Protein 5KHL (pdb70)

Radius of gyration: 19.58 Å; Cα contacts (8 Å, |Δi|>4): 503; chains: 1; bounding box: 39×58×37 Å

Foldseek 3Di:
DLAEEEEQWQQLQVLCVVLVNPVRYQAYAPLHDDDPVVVHHHQYHQLDGDLVVVVVSVGQEYEAAPNRDDVVSVVSCVVVRHHYHHAFQWLDLVSALRRSVSNCVVSVSVVCSCVVNVVSVVLLVVQVVPADPDAAEEWEWEDDDVDAIKTAEAGFNVCNLCVSNNHDHLRHPVDHGIDHDDLVSCLVRQHLAYEYQAVPVPVQPALVRVCVVNVSCCNHNCNVVSRYHGQHNSCRISHHHPSSSVSSVVVSVVRPD

Sequence (257 aa):
SHMRIVSAGSAVTELILALGAEQQLVAVDVTSEVPSSLNLPTVGYHRRLAAEGLLTLEPTHLIGSDEMGPDTALQQLRSSGIQVNVINSDSTPQGLLTRIDQIAQITHTEQHAQKLKENVQQQINALQAKRPEKPKKVLFLLLHEGRAANVAGSDTVPDTIIGLIGAHNPASPSITSYKPLSMMESMIEMQPDMVLVSGRSLEKLGGADAVLNAVPMLAATPAGQNKNIVAIDGHALVGGLGLKSLQEAQRIQTLLYP

B-factor: mean 59.95, std 18.23, range [30.04, 126.66]

Secondary structure (DSSP, 8-state):
----EEE-SHHHHHHHHHTT-GGGEEEE-TT----GGG---B---GGG--HHHHHTT--SEEEE-TT---HHHHHHHHHTT-EEEE----SSHHHHHHHHHHHHHHTT-THHHHHHHHHHHHHHHHHHHT--SS--BEEEEE--TTS--EEE-BTSHHHHHHHHTT-B-TTTTT-BSEEE--HHHHHHH--SEEEES-TTS-SS-SHHHHHHHSGGGGGSHHHHTT-EEE--GGGSSSSS-HHHHHHHHHHHHHH--

Solvent-accessible surface area: 12094 Å² total; per-residue (Å²): 120,176,19,90,0,0,0,1,12,11,6,3,2,37,0,0,53,44,2,46,0,66,132,25,10,20,0,2,0,59,36,12,101,42,56,110,96,64,131,33,59,90,25,24,145,25,136,197,7,60,11,117,39,4,50,108,37,133,10,47,10,1,0,0,18,107,85,8,6,58,101,73,3,7,99,76,1,117,107,61,65,14,104,24,23,74,13,28,51,62,13,37,36,112,0,0,42,59,0,0,62,52,0,2,118,20,1,111,18,89,153,86,3,99,148,26,43,79,66,0,69,111,24,5,81,55,2,94,86,139,112,35,150,164,22,80,80,0,0,0,0,51,11,93,111,86,182,71,23,29,0,0,0,26,110,5,11,0,29,22,0,0,36,8,0,0,4,85,10,27,0,33,108,84,35,72,49,73,91,88,10,50,65,130,39,0,63,138,24,56,0,36,0,0,1,0,12,2,131,61,18,47,154,75,64,19,30,78,12,0,26,121,51,7,89,72,0,64,49,0,33,0,3,121,109,114,48,19,19,32,0,19,27,65,1,28,64,27,5,0,3,33,72,1,0,101,11,0,63,105,0,4,92,86,3,51,155

Nearest PDB structures (foldseek):
  5khl-assembly1_B  TM=1.004E+00  e=2.148E-53  Vibrio cholerae O395
  3md9-assembly2_B  TM=9.059E-01  e=3.492E-23  Yersinia pestis
  2r79-assembly1_A  TM=8.645E-01  e=9.048E-23  Pseudomonas aeruginosa
  5joq-assembly1_A  TM=7.959E-01  e=3.054E-14  Listeria monocytogenes EGD-e
  4ovk-assembly1_A  TM=7.806E-01  e=1.321E-11  Veillonella parvula DSM 2008

Structure (mmCIF, N/CA/C/O backbone):
data_5KHL
#
_entry.id   5KHL
#
_cell.length_a   62.884
_cell.length_b   62.884
_cell.length_c   135.774
_cell.angle_alpha   90.00
_cell.angle_beta   90.00
_cell.angle_gamma   90.00
#
_symmetry.space_group_name_H-M   'P 43 21 2'
#
loop_
_entity.id
_entity.type
_entity.pdbx_description
1 polymer 'Hemin ABC transporter, periplasmic hemin-binding protein HutB'
2 non-polymer 'SULFATE ION'
3 water water
#
loop_
_atom_site.group_PDB
_atom_site.id
_atom_site.type_symbol
_atom_site.label_atom_id
_atom_site.label_alt_id
_atom_site.label_comp_id
_atom_site.label_asym_id
_atom_site.label_entity_id
_atom_site.label_seq_id
_atom_site.pdbx_PDB_ins_code
_atom_site.Cartn_x
_atom_site.Cartn_y
_atom_site.Cartn_z
_atom_site.occupancy
_atom_site.B_iso_or_equiv
_atom_site.auth_seq_id
_atom_site.auth_comp_id
_atom_site.auth_asym_id
_atom_site.auth_atom_id
_atom_site.pdbx_PDB_model_num
ATOM 1 N N . SER A 1 15 ? 35.068 22.015 17.709 1.00 105.93 21 SER B N 1
ATOM 2 C CA . SER A 1 15 ? 34.586 20.647 17.536 1.00 102.50 21 SER B CA 1
ATOM 3 C C . SER A 1 15 ? 35.477 19.655 18.291 1.00 104.24 21 SER B C 1
ATOM 4 O O . SER A 1 15 ? 35.908 18.642 17.728 1.00 103.17 21 SER B O 1
ATOM 7 N N . HIS A 1 16 ? 35.769 19.977 19.554 1.00 117.27 22 HIS B N 1
ATOM 8 C CA . HIS A 1 16 ? 36.319 19.011 20.508 1.00 110.61 22 HIS B CA 1
ATOM 9 C C . HIS A 1 16 ? 35.145 18.131 20.898 1.00 94.69 22 HIS B C 1
ATOM 10 O O . HIS A 1 16 ? 34.351 18.487 21.763 1.00 100.83 22 HIS B O 1
ATOM 17 N N . MET A 1 17 ? 35.026 16.995 20.227 1.00 77.78 23 MET B N 1
ATOM 18 C CA . MET A 1 17 ? 33.775 16.260 20.197 1.00 68.50 23 MET B CA 1
ATOM 19 C C . MET A 1 17 ? 33.364 15.690 21.547 1.00 66.13 23 MET B C 1
ATOM 20 O O . MET A 1 17 ? 34.183 15.167 22.306 1.00 77.41 23 MET B O 1
ATOM 25 N N . ARG A 1 18 ? 32.076 15.826 21.836 1.00 54.40 24 ARG B N 1
ATOM 26 C CA . ARG A 1 18 ? 31.442 15.176 22.979 1.00 60.69 24 ARG B CA 1
ATOM 27 C C . ARG A 1 18 ? 30.155 14.530 22.487 1.00 53.67 24 ARG B C 1
ATOM 28 O O . ARG A 1 18 ? 29.123 15.185 22.353 1.00 58.12 24 ARG B O 1
ATOM 36 N N . ILE A 1 19 ? 30.226 13.243 22.192 1.00 47.70 25 ILE B N 1
ATOM 37 C CA . ILE A 1 19 ? 29.101 12.558 21.584 1.00 49.36 25 ILE B CA 1
ATOM 38 C C . ILE A 1 19 ? 28.276 11.741 22.575 1.00 47.57 25 ILE B C 1
ATOM 39 O O . ILE A 1 19 ? 28.817 10.903 23.294 1.00 41.96 25 ILE B O 1
ATOM 44 N N . VAL A 1 20 ? 26.966 11.982 22.601 1.00 49.71 26 VAL B N 1
ATOM 45 C CA . VAL A 1 20 ? 26.055 11.005 23.166 1.00 39.37 26 VAL B CA 1
ATOM 46 C C . VAL A 1 20 ? 25.555 10.071 22.076 1.00 38.69 26 VAL B C 1
ATOM 47 O O . VAL A 1 20 ? 24.808 10.474 21.181 1.00 39.87 26 VAL B O 1
ATOM 51 N N . SER A 1 21 ? 25.991 8.822 22.134 1.00 40.26 27 SER B N 1
ATOM 52 C CA . SER A 1 21 ? 25.482 7.834 21.204 1.00 42.62 27 SER B CA 1
ATOM 53 C C . SER A 1 21 ? 24.241 7.167 21.779 1.00 42.44 27 SER B C 1
ATOM 54 O O . SER A 1 21 ? 24.287 6.570 22.862 1.00 48.86 27 SER B O 1
ATOM 57 N N . ALA A 1 22 ? 23.134 7.278 21.051 1.00 34.35 28 ALA B N 1
ATOM 58 C CA . ALA A 1 22 ? 21.833 6.905 21.582 1.00 41.62 28 ALA B CA 1
ATOM 59 C C . ALA A 1 22 ? 21.378 5.532 21.097 1.00 42.37 28 ALA B C 1
ATOM 60 O O . ALA A 1 22 ? 20.232 5.136 21.314 1.00 41.21 28 ALA B O 1
ATOM 62 N N . GLY A 1 23 ? 22.281 4.811 20.445 1.00 44.65 29 GLY B N 1
ATOM 63 C CA . GLY A 1 23 ? 21.957 3.502 19.910 1.00 30.50 29 GLY B CA 1
ATOM 64 C C . GLY A 1 23 ? 23.162 2.616 19.699 1.00 37.60 29 GLY B C 1
ATOM 65 O O . GLY A 1 23 ? 24.224 3.078 19.253 1.00 35.47 29 GLY B O 1
ATOM 66 N N . SER A 1 24 ? 22.982 1.336 20.026 1.00 37.52 30 SER B N 1
ATOM 67 C CA . SER A 1 24 ? 23.990 0.294 19.831 1.00 38.61 30 SER B CA 1
ATOM 68 C C . SER A 1 24 ? 24.639 0.353 18.429 1.00 45.49 30 SER B C 1
ATOM 69 O O . SER A 1 24 ? 25.865 0.283 18.297 1.00 49.70 30 SER B O 1
ATOM 72 N N . ALA A 1 25 ? 23.817 0.491 17.394 1.00 38.31 31 ALA B N 1
ATOM 73 C CA . ALA A 1 25 ? 24.305 0.562 16.023 1.00 38.25 31 ALA B CA 1
ATOM 74 C C . ALA A 1 25 ? 25.165 1.806 15.810 1.00 41.63 31 ALA B C 1
ATOM 75 O O . ALA A 1 25 ? 26.072 1.796 14.986 1.00 41.15 31 ALA B O 1
ATOM 77 N N . VAL A 1 26 ? 24.878 2.882 16.545 1.00 40.33 32 VAL B N 1
ATOM 78 C CA . VAL A 1 26 ? 25.750 4.058 16.476 1.00 37.23 32 VAL B CA 1
ATOM 79 C C . VAL A 1 26 ? 27.101 3.769 17.140 1.00 36.81 32 VAL B C 1
ATOM 80 O O . VAL A 1 26 ? 28.167 4.007 16.555 1.00 35.47 32 VAL B O 1
ATOM 84 N N . THR A 1 27 ? 27.039 3.245 18.360 1.00 30.15 33 THR B N 1
ATOM 85 C CA . THR A 1 27 ? 28.232 2.995 19.155 1.00 36.75 33 THR B CA 1
ATOM 86 C C . THR A 1 27 ? 29.252 2.092 18.458 1.00 31.81 33 THR B C 1
ATOM 87 O O . THR A 1 27 ? 30.442 2.381 18.493 1.00 41.85 33 THR B O 1
ATOM 91 N N . GLU A 1 28 ? 28.790 1.011 17.827 1.00 32.27 34 GLU B N 1
ATOM 92 C CA . GLU A 1 28 ? 29.723 0.057 17.219 1.00 33.46 34 GLU B CA 1
ATOM 93 C C . GLU A 1 28 ? 30.505 0.747 16.098 1.00 34.70 34 GLU B C 1
ATOM 94 O O . GLU A 1 28 ? 31.719 0.601 16.011 1.00 41.16 34 GLU B O 1
ATOM 100 N N . LEU A 1 29 ? 29.815 1.519 15.266 1.00 32.38 35 LEU B N 1
ATOM 101 C CA . LEU A 1 29 ? 30.482 2.195 14.174 1.00 46.64 35 LEU B CA 1
ATOM 102 C C . LEU A 1 29 ? 31.470 3.244 14.714 1.00 45.58 35 LEU B C 1
ATOM 103 O O . LEU A 1 29 ? 32.622 3.295 14.268 1.00 51.98 35 LEU B O 1
ATOM 108 N N . ILE A 1 30 ? 31.039 4.032 15.700 1.00 41.33 36 ILE B N 1
ATOM 109 C CA . ILE A 1 30 ? 31.906 5.025 16.351 1.00 39.59 36 ILE B CA 1
ATOM 110 C C . ILE A 1 30 ? 33.206 4.383 16.863 1.00 40.52 36 ILE B C 1
ATOM 111 O O . ILE A 1 30 ? 34.305 4.915 16.673 1.00 44.01 36 ILE B O 1
ATOM 116 N N . LEU A 1 31 ? 33.072 3.222 17.486 1.00 39.57 37 LEU B N 1
ATOM 117 C CA . LEU A 1 31 ? 34.227 2.439 17.902 1.00 48.23 37 LEU B CA 1
ATOM 118 C C . LEU A 1 31 ? 35.011 1.918 16.686 1.00 51.52 37 LEU B C 1
ATOM 119 O O . LEU A 1 31 ? 36.235 2.025 16.645 1.00 57.04 37 LEU B O 1
ATOM 124 N N . ALA A 1 32 ? 34.311 1.377 15.688 1.00 47.90 38 ALA B N 1
ATOM 125 C CA . ALA A 1 32 ? 34.984 0.761 14.532 1.00 48.82 38 ALA B CA 1
ATOM 126 C C . ALA A 1 32 ? 35.810 1.775 13.783 1.00 47.79 38 ALA B C 1
ATOM 127 O O . ALA A 1 32 ? 36.835 1.443 13.207 1.00 56.40 38 ALA B O 1
ATOM 129 N N . LEU A 1 33 ? 35.355 3.022 13.798 1.00 53.30 39 LEU B N 1
ATOM 130 C CA . LEU A 1 33 ? 36.041 4.100 13.080 1.00 51.57 39 LEU B CA 1
ATOM 131 C C . LEU A 1 33 ? 37.125 4.733 13.959 1.00 53.08 39 LEU B C 1
ATOM 132 O O . LEU A 1 33 ? 37.725 5.749 13.604 1.00 58.46 39 LEU B O 1
ATOM 137 N N . GLY A 1 34 ? 37.360 4.120 15.116 1.00 48.17 40 GLY B N 1
ATOM 138 C CA . GLY A 1 34 ? 38.400 4.554 16.027 1.00 52.24 40 GLY B CA 1
ATOM 139 C C . GLY A 1 34 ? 38.097 5.808 16.821 1.00 57.56 40 GLY B C 1
ATOM 140 O O . GLY A 1 34 ? 39.013 6.422 17.367 1.00 60.57 40 GLY B O 1
ATOM 141 N N . ALA A 1 35 ? 36.824 6.181 16.925 1.00 47.05 41 ALA B N 1
ATOM 142 C CA . ALA A 1 35 ? 36.484 7.468 17.537 1.00 56.33 41 ALA B CA 1
ATOM 143 C C . ALA A 1 35 ? 35.849 7.342 18.915 1.00 52.24 41 ALA B C 1
ATOM 144 O O . ALA A 1 35 ? 35.035 8.179 19.294 1.00 58.87 41 ALA B O 1
ATOM 146 N N . GLU A 1 36 ? 36.223 6.319 19.679 1.00 53.68 42 GLU B N 1
ATOM 147 C CA . GLU A 1 36 ? 35.632 6.144 21.008 1.00 54.45 42 GLU B CA 1
ATOM 148 C C . GLU A 1 36 ? 35.964 7.280 21.990 1.00 46.62 42 GLU B C 1
ATOM 149 O O . GLU A 1 36 ? 35.215 7.524 22.909 1.00 44.74 42 GLU B O 1
ATOM 155 N N . GLN A 1 37 ? 37.066 7.993 21.781 1.00 66.62 43 GLN B N 1
ATOM 156 C CA . GLN A 1 37 ? 37.454 9.080 22.696 1.00 65.99 43 GLN B CA 1
ATOM 157 C C . GLN A 1 37 ? 36.490 10.262 22.596 1.00 68.65 43 GLN B C 1
ATOM 158 O O . GLN A 1 37 ? 36.514 11.156 23.438 1.00 73.13 43 GLN B O 1
ATOM 164 N N . GLN A 1 38 ? 35.640 10.250 21.569 1.00 69.08 44 GLN B N 1
ATOM 165 C CA . GLN A 1 38 ? 34.646 11.302 21.352 1.00 59.45 44 GLN B CA 1
ATOM 166 C C . GLN A 1 38 ? 33.341 11.069 22.115 1.00 57.09 44 GLN B C 1
ATOM 167 O O . GLN A 1 38 ? 32.568 12.002 22.325 1.00 49.11 44 GLN B O 1
ATOM 173 N N . LEU A 1 39 ? 33.092 9.821 22.509 1.00 51.29 45 LEU B N 1
ATOM 174 C CA . LEU A 1 39 ? 31.925 9.485 23.309 1.00 47.18 45 LEU B CA 1
ATOM 175 C C . LEU A 1 39 ? 32.043 10.086 24.713 1.00 52.00 45 LEU B C 1
ATOM 176 O O . LEU A 1 39 ? 33.100 10.024 25.334 1.00 46.40 45 LEU B O 1
ATOM 181 N N . VAL A 1 40 ? 30.948 10.672 25.184 1.00 46.48 46 VAL B N 1
ATOM 182 C CA . VAL A 1 40 ? 30.821 11.087 26.577 1.00 51.13 46 VAL B CA 1
ATOM 183 C C . VAL A 1 40 ? 29.763 10.257 27.280 1.00 40.50 46 VAL B C 1
ATOM 184 O O . VAL A 1 40 ? 29.712 10.225 28.491 1.00 54.10 46 VAL B O 1
ATOM 188 N N . ALA A 1 41 ? 28.925 9.577 26.505 1.00 57.32 47 ALA B N 1
ATOM 189 C CA . ALA A 1 41 ? 27.850 8.762 27.062 1.00 47.60 47 ALA B CA 1
ATOM 190 C C . ALA A 1 41 ? 27.222 7.901 25.977 1.00 38.07 47 ALA B C 1
ATOM 191 O O . ALA A 1 41 ? 27.249 8.246 24.815 1.00 44.79 47 ALA B O 1
ATOM 193 N N . VAL A 1 42 ? 26.629 6.789 26.383 1.00 40.74 48 VAL B N 1
ATOM 194 C CA . VAL A 1 42 ? 25.998 5.846 25.474 1.00 42.03 48 VAL B CA 1
ATOM 195 C C . VAL A 1 42 ? 24.640 5.468 26.045 1.00 47.60 48 VAL B C 1
ATOM 196 O O . VAL A 1 42 ? 24.317 5.836 27.161 1.00 47.84 48 VAL B O 1
ATOM 200 N N . ASP A 1 43 ? 23.843 4.730 25.283 1.00 47.87 49 ASP B N 1
ATOM 201 C CA . ASP A 1 43 ? 22.519 4.341 25.748 1.00 37.87 49 ASP B CA 1
ATOM 202 C C . ASP A 1 43 ? 22.611 2.974 26.420 1.00 32.08 49 ASP B C 1
ATOM 203 O O . ASP A 1 43 ? 23.676 2.380 26.426 1.00 47.90 49 ASP B O 1
ATOM 208 N N . VAL A 1 44 ? 21.510 2.468 26.969 1.00 38.01 50 VAL B N 1
ATOM 209 C CA . VAL A 1 44 ? 21.541 1.183 27.669 1.00 57.15 50 VAL B CA 1
ATOM 210 C C . VAL A 1 44 ? 21.940 0.010 26.767 1.00 57.04 50 VAL B C 1
ATOM 211 O O . VAL A 1 44 ? 22.621 -0.915 27.229 1.00 58.58 50 VAL B O 1
ATOM 215 N N . THR A 1 45 ? 21.523 0.051 25.495 1.00 40.69 51 THR B N 1
ATOM 216 C CA . THR A 1 45 ? 21.782 -1.048 24.545 1.00 43.00 51 THR B CA 1
ATOM 217 C C . THR A 1 45 ? 23.209 -1.050 23.993 1.00 41.55 51 THR B C 1
ATOM 218 O O . THR A 1 45 ? 23.618 -2.012 23.352 1.00 43.11 51 THR B O 1
ATOM 222 N N . SER A 1 46 ? 23.956 0.028 24.227 1.00 42.63 52 SER B N 1
ATOM 223 C CA . SER A 1 46 ? 25.299 0.152 23.664 1.00 39.45 52 SER B CA 1
ATOM 224 C C . SER A 1 46 ? 26.308 -0.599 24.494 1.00 43.45 52 SER B C 1
ATOM 225 O O . SER A 1 46 ? 26.170 -0.694 25.699 1.00 43.65 52 SER B O 1
ATOM 228 N N . GLU A 1 47 ? 27.323 -1.139 23.830 1.00 63.35 53 GLU B N 1
ATOM 229 C CA . GLU A 1 47 ? 28.414 -1.812 24.519 1.00 69.29 53 GLU B CA 1
ATOM 230 C C . GLU A 1 47 ? 29.733 -1.105 24.275 1.00 68.43 53 GLU B C 1
ATOM 231 O O . GLU A 1 47 ? 30.100 -0.791 23.138 1.00 62.65 53 GLU B O 1
ATOM 237 N N . VAL A 1 48 ? 30.420 -0.837 25.377 1.00 47.27 54 VAL B N 1
ATOM 238 C CA . VAL A 1 48 ? 31.634 -0.057 25.383 1.00 52.58 54 VAL B CA 1
ATOM 239 C C . VAL A 1 48 ? 32.511 -0.704 26.427 1.00 57.17 54 VAL B C 1
ATOM 240 O O . VAL A 1 48 ? 32.011 -1.415 27.298 1.00 53.71 54 VAL B O 1
ATOM 244 N N . PRO A 1 49 ? 33.827 -0.506 26.330 1.00 60.45 55 PRO B N 1
ATOM 245 C CA . PRO A 1 49 ? 34.678 -1.162 27.334 1.00 60.42 55 PRO B CA 1
ATOM 246 C C . PRO A 1 49 ? 34.512 -0.544 28.718 1.00 64.45 55 PRO B C 1
ATOM 247 O O . PRO A 1 49 ? 34.393 0.675 28.851 1.00 48.51 55 PRO B O 1
ATOM 251 N N . SER A 1 50 ? 34.488 -1.403 29.732 1.00 72.47 56 SER B N 1
ATOM 252 C CA . SER A 1 50 ? 34.361 -0.993 31.130 1.00 64.77 56 SER B CA 1
ATOM 253 C C . SER A 1 50 ? 35.299 0.155 31.446 1.00 53.02 56 SER B C 1
ATOM 254 O O . SER A 1 50 ? 34.929 1.096 32.129 1.00 52.33 56 SER B O 1
ATOM 257 N N . SER A 1 51 ? 36.503 0.076 30.898 1.00 51.43 57 SER B N 1
ATOM 258 C CA . SER A 1 51 ? 37.560 1.052 31.138 1.00 54.94 57 SER B CA 1
ATOM 259 C C . SER A 1 51 ? 37.171 2.516 30.881 1.00 52.62 57 SER B C 1
ATOM 260 O O . SER A 1 51 ? 37.728 3.431 31.489 1.00 56.20 57 SER B O 1
ATOM 263 N N . LEU A 1 52 ? 36.218 2.734 29.983 1.00 60.59 58 LEU B N 1
ATOM 264 C CA . LEU A 1 52 ? 35.872 4.083 29.535 1.00 55.27 58 LEU B CA 1
ATOM 265 C C . LEU A 1 52 ? 35.116 4.865 30.602 1.00 62.76 58 LEU B C 1
ATOM 266 O O . LEU A 1 52 ? 35.099 6.098 30.576 1.00 52.03 58 LEU B O 1
ATOM 271 N N . ASN A 1 53 ? 34.492 4.133 31.527 1.00 48.18 59 ASN B N 1
ATOM 272 C CA . ASN A 1 53 ? 33.637 4.716 32.556 1.00 50.15 59 ASN B CA 1
ATOM 273 C C . ASN A 1 53 ? 32.557 5.633 31.960 1.00 52.75 59 ASN B C 1
ATOM 274 O O . ASN A 1 53 ? 32.255 6.697 32.510 1.00 46.16 59 ASN B O 1
ATOM 279 N N . LEU A 1 54 ? 31.982 5.226 30.828 1.00 51.91 60 LEU B N 1
ATOM 280 C CA . LEU A 1 54 ? 30.986 6.067 30.172 1.00 51.75 60 LEU B CA 1
ATOM 281 C C . LEU A 1 54 ? 29.652 5.987 30.908 1.00 43.54 60 LEU B C 1
ATOM 282 O O . LEU A 1 54 ? 29.200 4.916 31.255 1.00 52.71 60 LEU B O 1
ATOM 287 N N . PRO A 1 55 ? 29.031 7.135 31.171 1.00 43.31 61 PRO B N 1
ATOM 288 C CA . PRO A 1 55 ? 27.682 7.122 31.735 1.00 37.60 61 PRO B CA 1
ATOM 289 C C . PRO A 1 55 ? 26.664 6.615 30.718 1.00 62.20 61 PRO B C 1
ATOM 290 O O . PRO A 1 55 ? 26.878 6.751 29.489 1.00 34.23 61 PRO B O 1
ATOM 294 N N . THR A 1 56 ? 25.591 6.011 31.227 1.00 38.81 62 THR B N 1
ATOM 295 C CA . THR A 1 56 ? 24.494 5.606 30.373 1.00 53.32 62 THR B CA 1
ATOM 296 C C . THR A 1 56 ? 23.488 6.719 30.391 1.00 59.11 62 THR B C 1
ATOM 297 O O . THR A 1 56 ? 23.626 7.691 31.116 1.00 66.67 62 THR B O 1
ATOM 301 N N . VAL A 1 57 ? 22.460 6.564 29.593 1.00 51.26 63 VAL B N 1
ATOM 302 C CA . VAL A 1 57 ? 21.663 7.696 29.229 1.00 49.46 63 VAL B CA 1
ATOM 303 C C . VAL A 1 57 ? 20.251 7.141 29.134 1.00 49.14 63 VAL B C 1
ATOM 304 O O . VAL A 1 57 ? 19.276 7.856 28.923 1.00 47.82 63 VAL B O 1
ATOM 308 N N . GLY A 1 58 ? 20.169 5.843 29.403 1.00 37.88 64 GLY B N 1
ATOM 309 C CA . GLY A 1 58 ? 18.901 5.168 29.495 1.00 42.96 64 GLY B CA 1
ATOM 310 C C . GLY A 1 58 ? 18.464 4.690 28.122 1.00 44.24 64 GLY B C 1
ATOM 311 O O . GLY A 1 58 ? 19.279 4.331 27.277 1.00 41.41 64 GLY B O 1
ATOM 312 N N . TYR A 1 59 ? 17.160 4.688 27.916 1.00 40.15 65 TYR B N 1
ATOM 313 C CA . TYR A 1 59 ? 16.554 4.183 26.697 1.00 46.84 65 TYR B CA 1
ATOM 314 C C . TYR A 1 59 ? 16.283 5.346 25.756 1.00 41.51 65 TYR B C 1
ATOM 315 O O . TYR A 1 59 ? 15.703 6.353 26.166 1.00 38.69 65 TYR B O 1
ATOM 324 N N . HIS A 1 60 ? 16.709 5.205 24.499 1.00 35.96 66 HIS B N 1
ATOM 325 C CA . HIS A 1 60 ? 16.708 6.334 23.570 1.00 36.35 66 HIS B CA 1
ATOM 326 C C . HIS A 1 60 ? 15.295 6.838 23.289 1.00 39.88 66 HIS B C 1
ATOM 327 O O . HIS A 1 60 ? 15.119 7.942 22.774 1.00 47.91 66 HIS B O 1
ATOM 334 N N . ARG A 1 61 ? 14.292 6.038 23.648 1.00 45.43 67 ARG B N 1
ATOM 335 C CA . ARG A 1 61 ? 12.899 6.461 23.541 1.00 55.30 67 ARG B CA 1
ATOM 336 C C . ARG A 1 61 ? 12.474 7.323 24.732 1.00 56.93 67 ARG B C 1
ATOM 337 O O . ARG A 1 61 ? 11.377 7.862 24.758 1.00 60.61 67 ARG B O 1
ATOM 345 N N . ARG A 1 62 ? 13.348 7.432 25.722 1.00 44.08 68 ARG B N 1
ATOM 346 C CA . ARG A 1 62 ? 13.047 8.170 26.942 1.00 45.89 68 ARG B CA 1
ATOM 347 C C . ARG A 1 62 ? 14.307 8.858 27.439 1.00 49.99 68 ARG B C 1
ATOM 348 O O . ARG A 1 62 ? 14.817 8.583 28.535 1.00 43.17 68 ARG B O 1
ATOM 356 N N . LEU A 1 63 ? 14.812 9.746 26.593 1.00 41.74 69 LEU B N 1
ATOM 357 C CA . LEU A 1 63 ? 15.954 10.556 26.927 1.00 40.34 69 LEU B CA 1
ATOM 358 C C . LEU A 1 63 ? 15.515 11.664 27.861 1.00 43.29 69 LEU B C 1
ATOM 359 O O . LEU A 1 63 ? 14.402 12.177 27.742 1.00 46.76 69 LEU B O 1
ATOM 364 N N . ALA A 1 64 ? 16.393 12.007 28.801 1.00 45.33 70 ALA B N 1
ATOM 365 C CA . ALA A 1 64 ? 16.170 13.100 29.749 1.00 55.26 70 ALA B CA 1
ATOM 366 C C . ALA A 1 64 ? 16.919 14.344 29.274 1.00 46.43 70 ALA B C 1
ATOM 367 O O . ALA A 1 64 ? 18.140 14.336 29.137 1.00 44.51 70 ALA B O 1
ATOM 369 N N . ALA A 1 65 ? 16.184 15.410 29.006 1.00 54.81 71 ALA B N 1
ATOM 370 C CA . ALA A 1 65 ? 16.799 16.603 28.438 1.00 67.49 71 ALA B CA 1
ATOM 371 C C . ALA A 1 65 ? 17.872 17.170 29.377 1.00 61.23 71 ALA B C 1
ATOM 372 O O . ALA A 1 65 ? 19.028 17.339 28.975 1.00 63.47 71 ALA B O 1
ATOM 374 N N . GLU A 1 66 ? 17.502 17.415 30.633 1.00 59.80 72 GLU B N 1
ATOM 375 C CA . GLU A 1 66 ? 18.444 17.965 31.603 1.00 60.26 72 GLU B CA 1
ATOM 376 C C . GLU A 1 66 ? 19.588 16.996 31.876 1.00 57.07 72 GLU B C 1
ATOM 377 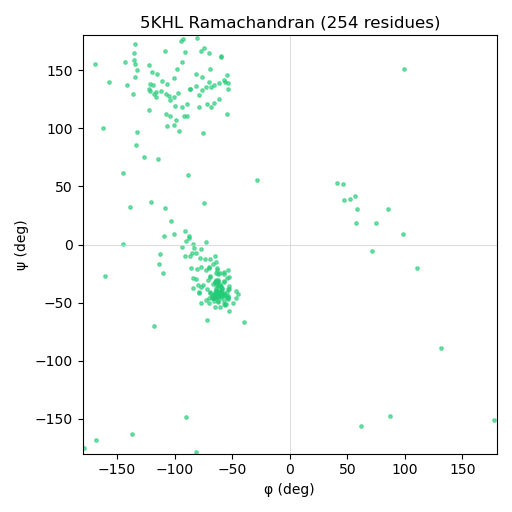O O . GLU A 1 66 ? 20.734 17.417 32.002 1.00 61.08 72 GLU B O 1
ATOM 383 N N . GLY A 1 67 ? 19.282 15.706 31.954 1.00 48.88 73 GLY B N 1
ATOM 384 C CA . GLY A 1 67 ? 20.304 14.711 32.220 1.00 45.74 73 GLY B CA 1
ATOM 385 C C . GLY A 1 67 ? 21.379 14.726 31.151 1.00 47.58 73 GLY B C 1
ATOM 386 O O . GLY A 1 67 ? 22.567 14.571 31.427 1.00 52.99 73 GLY B O 1
ATOM 387 N N . LEU A 1 68 ? 20.953 14.914 29.910 1.00 56.40 74 LEU B N 1
ATOM 388 C CA . LEU A 1 68 ? 21.881 14.985 28.788 1.00 54.53 74 LEU B CA 1
ATOM 389 C C . LEU A 1 68 ? 22.669 16.289 28.810 1.00 60.14 74 LEU B C 1
ATOM 390 O O . LEU A 1 68 ? 23.863 16.314 28.505 1.00 53.11 74 LEU B O 1
ATOM 395 N N . LEU A 1 69 ? 21.987 17.367 29.186 1.00 49.82 75 LEU B N 1
ATOM 396 C CA . LEU A 1 69 ? 22.584 18.691 29.161 1.00 53.68 75 LEU B CA 1
ATOM 397 C C . LEU A 1 69 ? 23.754 18.813 30.126 1.00 53.62 75 LEU B C 1
ATOM 398 O O . LEU A 1 69 ? 24.704 19.543 29.853 1.00 56.78 75 LEU B O 1
ATOM 403 N N . THR A 1 70 ? 23.702 18.088 31.240 1.00 57.94 76 THR B N 1
ATOM 404 C CA . THR A 1 70 ? 24.789 18.149 32.226 1.00 58.72 76 THR B CA 1
ATOM 405 C C . THR A 1 70 ? 26.084 17.553 31.671 1.00 56.84 76 THR B C 1
ATOM 406 O O . THR A 1 70 ? 27.163 17.777 32.224 1.00 64.11 76 THR B O 1
ATOM 410 N N . LEU A 1 71 ? 25.968 16.785 30.589 1.00 51.29 77 LEU B N 1
ATOM 411 C CA . LEU A 1 71 ? 27.126 16.198 29.920 1.00 51.92 77 LEU B CA 1
ATOM 412 C C . LEU A 1 71 ? 27.804 17.157 28.960 1.00 57.76 77 LEU B C 1
ATOM 413 O O . LEU A 1 71 ? 28.815 16.808 28.364 1.00 54.49 77 LEU B O 1
ATOM 418 N N . GLU A 1 72 ? 27.234 18.351 28.816 1.00 62.38 78 GLU B N 1
ATOM 419 C CA . GLU A 1 72 ? 27.713 19.355 27.866 1.00 61.75 78 GLU B CA 1
ATOM 420 C C . GLU A 1 72 ? 28.099 18.706 26.546 1.00 66.17 78 GLU B C 1
ATOM 421 O O . GLU A 1 72 ? 29.228 18.881 26.071 1.00 68.43 78 GLU B O 1
ATOM 427 N N . PRO A 1 73 ? 27.172 17.928 25.959 1.00 59.46 79 PRO B N 1
ATOM 428 C CA . PRO A 1 73 ? 27.523 17.227 24.731 1.00 59.41 79 PRO B CA 1
ATOM 429 C C . PRO A 1 73 ? 27.502 18.194 23.553 1.00 64.16 79 PRO B C 1
ATOM 430 O O . PRO A 1 73 ? 26.987 19.303 23.684 1.00 70.27 79 PRO B O 1
ATOM 434 N N . THR A 1 74 ? 28.066 17.786 22.422 1.00 58.87 80 THR B N 1
ATOM 435 C CA . THR A 1 74 ? 27.987 18.576 21.202 1.00 61.54 80 THR B CA 1
ATOM 436 C C . THR A 1 74 ? 27.093 17.883 20.182 1.00 60.56 80 THR B C 1
ATOM 437 O O . THR A 1 74 ? 26.514 18.521 19.298 1.00 68.05 80 THR B O 1
ATOM 441 N N . HIS A 1 75 ? 26.982 16.568 20.321 1.00 54.62 81 HIS B N 1
ATOM 442 C CA . HIS A 1 75 ? 26.150 15.778 19.441 1.00 51.65 81 HIS B CA 1
ATOM 443 C C . HIS A 1 75 ? 25.307 14.798 20.227 1.00 55.91 81 HIS B C 1
ATOM 444 O O . HIS A 1 75 ? 25.739 14.257 21.260 1.00 46.88 81 HIS B O 1
ATOM 451 N N . LEU A 1 76 ? 24.090 14.598 19.740 1.00 45.54 82 LEU B N 1
ATOM 452 C CA . LEU A 1 76 ? 23.284 13.465 20.138 1.00 41.77 82 LEU B CA 1
ATOM 453 C C . LEU A 1 76 ? 22.979 12.736 18.862 1.00 44.67 82 LEU B C 1
ATOM 454 O O . LEU A 1 76 ? 22.320 13.283 17.973 1.00 48.17 82 LEU B O 1
ATOM 459 N N . ILE A 1 77 ? 23.480 11.510 18.764 1.00 43.24 83 ILE B N 1
ATOM 460 C CA . ILE A 1 77 ? 23.333 10.727 17.561 1.00 41.79 83 ILE B CA 1
ATOM 461 C C . ILE A 1 77 ? 22.500 9.487 17.844 1.00 39.02 83 ILE B C 1
ATOM 462 O O . ILE A 1 77 ? 22.815 8.699 18.733 1.00 35.63 83 ILE B O 1
ATOM 467 N N . GLY A 1 78 ? 21.454 9.287 17.059 1.00 39.09 84 GLY B N 1
ATOM 468 C CA . GLY A 1 78 ? 20.703 8.055 17.167 1.00 37.29 84 GLY B CA 1
ATOM 469 C C . GLY A 1 78 ? 19.731 7.873 16.028 1.00 42.79 84 GLY B C 1
ATOM 470 O O . GLY A 1 78 ? 19.789 8.595 15.025 1.00 41.44 84 GLY B O 1
ATOM 471 N N . SER A 1 79 ? 18.840 6.898 16.176 1.00 37.96 85 SER B N 1
ATOM 472 C CA . SER A 1 79 ? 17.852 6.607 15.146 1.00 45.07 85 SER B CA 1
ATOM 473 C C . SER A 1 79 ? 16.695 7.582 15.241 1.00 51.51 85 SER B C 1
ATOM 474 O O . SER A 1 79 ? 16.652 8.418 16.128 1.00 56.64 85 SER B O 1
ATOM 477 N N . ASP A 1 80 ? 15.745 7.458 14.325 1.00 43.90 86 ASP B N 1
ATOM 478 C CA . ASP A 1 80 ? 14.600 8.354 14.297 1.00 56.48 86 ASP B CA 1
ATOM 479 C C . ASP A 1 80 ? 13.648 8.048 15.438 1.00 49.37 86 ASP B C 1
ATOM 480 O O . ASP A 1 80 ? 12.596 8.653 15.551 1.00 57.35 86 ASP B O 1
ATOM 485 N N . GLU A 1 81 ? 14.022 7.082 16.265 1.00 56.41 87 GLU B N 1
ATOM 486 C CA . GLU A 1 81 ? 13.251 6.729 17.446 1.00 57.26 87 GLU B CA 1
ATOM 487 C C . GLU A 1 81 ? 13.692 7.498 18.707 1.00 51.14 87 GLU B C 1
ATOM 488 O O . GLU A 1 81 ? 13.038 7.405 19.748 1.00 48.47 87 GLU B O 1
ATOM 494 N N . MET A 1 82 ? 14.812 8.214 18.622 1.00 45.14 88 MET B N 1
ATOM 495 C CA . MET A 1 82 ? 15.261 9.0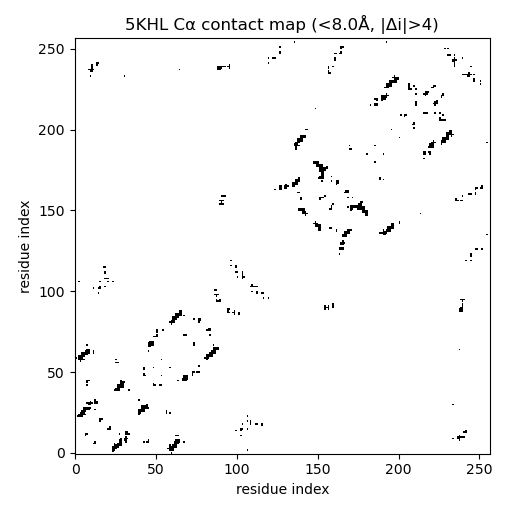25 19.737 1.00 48.92 88 MET B CA 1
ATOM 496 C C . MET A 1 82 ? 14.110 9.914 20.126 1.00 56.17 88 MET B C 1
ATOM 497 O O . MET A 1 82 ? 13.408 10.428 19.257 1.00 60.19 88 MET B O 1
ATOM 502 N N . GLY A 1 83 ? 13.908 10.079 21.425 1.00 55.94 89 GLY B N 1
ATOM 503 C CA . GLY A 1 83 ? 12.816 10.888 21.913 1.00 53.83 89 GLY B CA 1
ATOM 504 C C . GLY A 1 83 ? 12.874 10.914 23.423 1.00 57.86 89 GLY B C 1
ATOM 505 O O . GLY A 1 83 ? 13.814 10.377 24.013 1.00 54.51 89 GLY B O 1
ATOM 506 N N . PRO A 1 84 ? 11.868 11.535 24.057 1.00 58.92 90 PRO B N 1
ATOM 507 C CA . PRO A 1 84 ? 10.743 12.175 23.366 1.00 65.46 90 PRO B CA 1
ATOM 508 C C . PRO A 1 84 ? 11.140 13.453 22.618 1.00 66.55 90 PRO B C 1
ATOM 509 O O . PRO A 1 84 ? 12.236 13.994 22.827 1.00 57.37 90 PRO B O 1
ATOM 513 N N . ASP A 1 85 ? 10.263 13.905 21.728 1.00 64.16 91 ASP B N 1
ATOM 514 C CA . ASP A 1 85 ? 10.607 15.016 20.866 1.00 70.46 91 ASP B CA 1
ATOM 515 C C . ASP A 1 85 ? 10.812 16.287 21.672 1.00 74.46 91 ASP B C 1
ATOM 516 O O . ASP A 1 85 ? 11.647 17.117 21.328 1.00 75.65 91 ASP B O 1
ATOM 521 N N . THR A 1 86 ? 10.072 16.415 22.764 1.00 85.71 92 THR B N 1
ATOM 522 C CA . THR A 1 86 ? 10.198 17.583 23.623 1.00 91.24 92 THR B CA 1
ATOM 523 C C . THR A 1 86 ? 11.598 17.719 24.244 1.00 94.39 92 THR B C 1
ATOM 524 O O . THR A 1 86 ? 12.027 18.821 24.577 1.00 99.64 92 THR B O 1
ATOM 528 N N . ALA A 1 87 ? 12.312 16.608 24.391 1.00 80.57 93 ALA B N 1
ATOM 529 C CA . ALA A 1 87 ? 13.668 16.655 24.929 1.00 72.98 93 ALA B CA 1
ATOM 530 C C . ALA A 1 87 ? 14.630 16.985 23.807 1.00 63.55 93 ALA B C 1
ATOM 531 O O . ALA A 1 87 ? 15.604 17.721 23.993 1.00 59.66 93 ALA B O 1
ATOM 533 N N . LEU A 1 88 ? 14.342 16.445 22.628 1.00 60.75 94 LEU B N 1
ATOM 534 C CA . LEU A 1 88 ? 15.171 16.722 21.478 1.00 56.02 94 LEU B CA 1
ATOM 535 C C . LEU A 1 88 ? 15.163 18.208 21.125 1.00 66.95 94 LEU B C 1
ATOM 536 O O . LEU A 1 88 ? 16.184 18.739 20.702 1.00 69.60 94 LEU B O 1
ATOM 541 N N . GLN A 1 89 ? 14.032 18.888 21.303 1.00 78.16 95 GLN B N 1
ATOM 542 C CA . GLN A 1 89 ? 13.996 20.332 21.024 1.00 87.15 95 GLN B CA 1
ATOM 543 C C . GLN A 1 89 ? 14.849 21.095 22.032 1.00 80.65 95 GLN B C 1
ATOM 544 O O . GLN A 1 89 ? 15.596 21.994 21.655 1.00 81.47 95 GLN B O 1
ATOM 550 N N . GLN A 1 90 ? 14.742 20.723 23.304 1.00 68.77 96 GLN B N 1
ATOM 551 C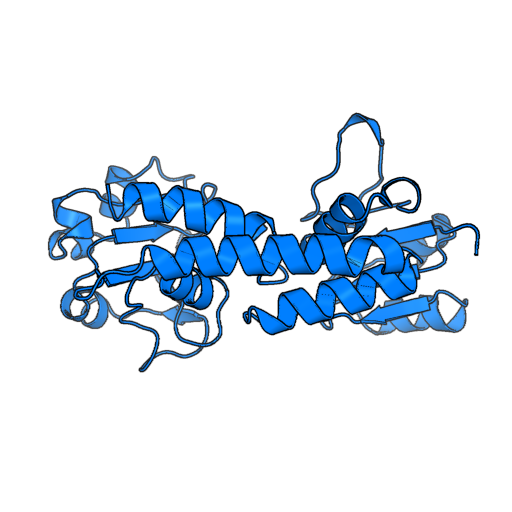 CA . GLN A 1 90 ? 15.541 21.333 24.367 1.00 76.07 96 GLN B CA 1
ATOM 552 C C . GLN A 1 90 ? 17.050 21.220 24.115 1.00 67.94 96 GLN B C 1
ATOM 553 O O . GLN A 1 90 ? 17.829 22.082 24.515 1.00 71.66 96 GLN B O 1
ATOM 559 N N . LEU A 1 91 ? 17.462 20.153 23.449 1.00 66.02 97 LEU B N 1
ATOM 560 C CA . LEU A 1 91 ? 18.863 19.990 23.101 1.00 62.82 97 LEU B CA 1
ATOM 561 C C . LEU A 1 91 ? 19.230 20.875 21.917 1.00 65.76 97 LEU B C 1
ATOM 562 O O . LEU A 1 91 ? 20.214 21.614 21.964 1.00 68.68 97 LEU B O 1
ATOM 567 N N . ARG A 1 92 ? 18.427 20.783 20.859 1.00 62.88 98 ARG B N 1
ATOM 568 C CA . ARG A 1 92 ? 18.558 21.638 19.687 1.00 67.06 98 ARG B CA 1
ATOM 569 C C . ARG A 1 92 ? 18.567 23.113 20.067 1.00 75.18 98 ARG B C 1
ATOM 570 O O . ARG A 1 92 ? 19.506 23.824 19.739 1.00 83.34 98 ARG B O 1
ATOM 578 N N . SER A 1 93 ? 17.520 23.569 20.756 1.00 82.52 99 SER B N 1
ATOM 579 C CA . SER A 1 93 ? 17.403 24.977 21.151 1.00 93.97 99 SER B CA 1
ATOM 580 C C . SER A 1 93 ? 18.597 25.427 21.984 1.00 90.59 99 SER B C 1
ATOM 581 O O . SER A 1 93 ? 18.910 26.612 22.041 1.00 93.10 99 SER B O 1
ATOM 584 N N . SER A 1 94 ? 19.265 24.470 22.621 1.00 71.33 100 SER B N 1
ATOM 585 C CA . SER A 1 94 ? 20.459 24.759 23.402 1.00 71.29 100 SER B CA 1
ATOM 586 C C . SER A 1 94 ? 21.744 24.596 22.603 1.00 74.94 100 SER B C 1
ATOM 587 O O . SER A 1 94 ? 22.829 24.798 23.138 1.00 71.42 100 SER B O 1
ATOM 590 N N . GLY A 1 95 ? 21.629 24.188 21.342 1.00 85.78 101 GLY B N 1
ATOM 591 C CA . GLY A 1 95 ? 22.777 24.157 20.446 1.00 88.64 101 GLY B CA 1
ATOM 592 C C . GLY A 1 95 ? 23.461 22.811 20.257 1.00 85.87 101 GLY B C 1
ATOM 593 O O . GLY A 1 95 ? 24.543 22.748 19.662 1.00 81.34 101 GLY B O 1
ATOM 594 N N . ILE A 1 96 ? 22.846 21.744 20.769 1.00 78.28 102 ILE B N 1
ATOM 595 C CA . ILE A 1 96 ? 23.348 20.392 20.552 1.00 68.76 102 ILE B CA 1
ATOM 596 C C . ILE A 1 96 ? 22.961 19.882 19.156 1.00 71.43 102 ILE B C 1
ATOM 597 O O . ILE A 1 96 ? 21.786 19.928 18.777 1.00 78.92 102 ILE B O 1
ATOM 602 N N . GLN A 1 97 ? 23.930 19.383 18.394 1.00 67.86 103 GLN B N 1
ATOM 603 C CA . GLN A 1 97 ? 23.605 18.747 17.117 1.00 69.13 103 GLN B CA 1
ATOM 604 C C . GLN A 1 97 ? 22.859 17.429 17.358 1.00 64.68 103 GLN B C 1
ATOM 605 O O . GLN A 1 97 ? 23.385 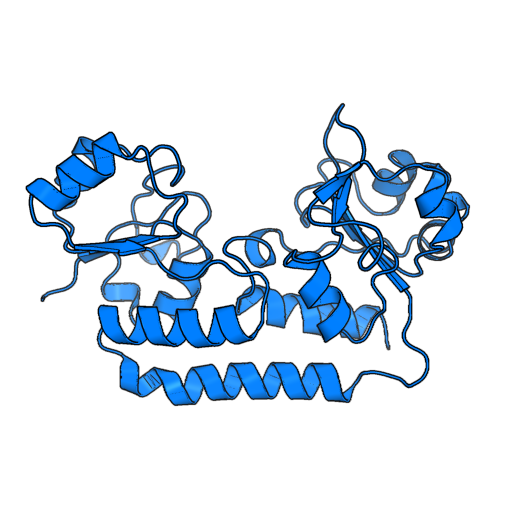16.499 17.985 1.00 62.25 103 GLN B O 1
ATOM 611 N N . VAL A 1 98 ? 21.629 17.349 16.862 1.00 56.80 104 VAL B N 1
ATOM 612 C CA . VAL A 1 98 ? 20.850 16.133 17.020 1.00 60.30 104 VAL B CA 1
ATOM 613 C C . VAL A 1 98 ? 20.769 15.403 15.677 1.00 59.67 104 VAL B C 1
ATOM 614 O O . VAL A 1 98 ? 20.002 15.789 14.790 1.00 56.68 104 VAL B O 1
ATOM 618 N N . ASN A 1 99 ? 21.589 14.358 15.541 1.00 55.90 105 ASN B N 1
ATOM 619 C CA . ASN A 1 99 ? 21.713 13.611 14.293 1.00 58.27 105 ASN B CA 1
ATOM 620 C C . ASN A 1 99 ? 20.910 12.333 14.261 1.00 56.81 105 ASN B C 1
ATOM 621 O O . ASN A 1 99 ? 21.261 11.349 14.910 1.00 57.30 105 ASN B O 1
ATOM 626 N N . VAL A 1 100 ? 19.837 12.359 13.488 1.00 41.84 106 VAL B N 1
ATOM 627 C CA . VAL A 1 100 ? 19.092 11.163 13.172 1.00 50.92 106 VAL B CA 1
ATOM 628 C C . VAL A 1 100 ? 19.814 10.448 12.036 1.00 53.70 106 VAL B C 1
ATOM 629 O O . VAL A 1 100 ? 20.254 11.067 11.057 1.00 60.08 106 VAL B O 1
ATOM 633 N N . ILE A 1 101 ? 19.920 9.137 12.182 1.00 49.99 107 ILE B N 1
ATOM 634 C CA . ILE A 1 101 ? 20.874 8.347 11.442 1.00 39.72 107 ILE B CA 1
ATOM 635 C C . ILE A 1 101 ? 20.143 7.103 10.935 1.00 38.85 107 ILE B C 1
ATOM 636 O O . ILE A 1 101 ? 19.056 6.810 11.422 1.00 39.26 107 ILE B O 1
ATOM 641 N N . ASN A 1 102 ? 20.712 6.372 9.971 1.00 48.67 108 ASN B N 1
ATOM 642 C CA . ASN A 1 102 ? 20.005 5.243 9.342 1.00 48.78 108 ASN B CA 1
ATOM 643 C C . ASN A 1 102 ? 19.617 4.110 10.297 1.00 43.76 108 ASN B C 1
ATOM 644 O O . ASN A 1 102 ? 20.405 3.720 11.130 1.00 37.50 108 ASN B O 1
ATOM 649 N N . SER A 1 103 ? 18.421 3.549 10.144 1.00 42.92 109 SER B N 1
ATOM 650 C CA . SER A 1 103 ? 18.092 2.323 10.866 1.00 41.89 109 SER B CA 1
ATOM 651 C C . SER A 1 103 ? 17.314 1.261 10.046 1.00 57.32 109 SER B C 1
ATOM 652 O O . SER A 1 103 ? 16.512 0.530 10.635 1.00 51.80 109 SER B O 1
ATOM 655 N N . ASP A 1 104 ? 17.553 1.171 8.725 1.00 44.14 110 ASP B N 1
ATOM 656 C CA . ASP A 1 104 ? 17.079 0.038 7.888 1.00 61.59 110 ASP B CA 1
ATOM 657 C C . ASP A 1 104 ? 17.615 -1.296 8.332 1.00 44.40 110 ASP B C 1
ATOM 658 O O . ASP A 1 104 ? 18.659 -1.376 8.959 1.00 42.16 110 ASP B O 1
ATOM 663 N N . SER A 1 105 ? 16.946 -2.342 7.869 1.00 40.77 111 SER B N 1
ATOM 664 C CA . SER A 1 105 ? 17.444 -3.691 7.997 1.00 40.36 111 SER B CA 1
ATOM 665 C C . SER A 1 105 ? 18.299 -4.106 6.784 1.00 48.32 111 SER B C 1
ATOM 666 O O . SER A 1 105 ? 18.641 -5.273 6.632 1.00 47.93 111 SER B O 1
ATOM 669 N N . THR A 1 106 ? 18.666 -3.156 5.934 1.00 36.82 112 THR B N 1
ATOM 670 C CA . THR A 1 106 ? 19.386 -3.508 4.717 1.00 37.22 112 THR B CA 1
ATOM 671 C C . THR A 1 106 ? 20.896 -3.342 4.820 1.00 34.50 112 THR B C 1
ATOM 672 O O . THR A 1 106 ? 21.391 -2.503 5.544 1.00 32.54 112 THR B O 1
ATOM 676 N N . PRO A 1 107 ? 21.639 -4.141 4.065 1.00 34.57 113 PRO B N 1
ATOM 677 C CA . PRO A 1 107 ? 23.076 -3.886 3.953 1.00 33.06 113 PRO B CA 1
ATOM 678 C C . PRO A 1 107 ? 23.426 -2.455 3.516 1.00 37.33 113 PRO B C 1
ATOM 679 O O . PRO A 1 107 ? 24.400 -1.889 4.012 1.00 50.38 113 PRO B O 1
ATOM 683 N N . GLN A 1 108 ? 22.662 -1.858 2.612 1.00 44.22 114 GLN B N 1
ATOM 684 C CA . GLN A 1 108 ? 23.018 -0.500 2.187 1.00 47.04 114 GLN B CA 1
ATOM 685 C C . GLN A 1 108 ? 22.770 0.472 3.337 1.00 46.10 114 GLN B C 1
ATOM 686 O O . GLN A 1 108 ? 23.423 1.513 3.430 1.00 43.91 114 GLN B O 1
ATOM 692 N N . GLY A 1 109 ? 21.835 0.110 4.216 1.00 41.25 115 GLY B N 1
ATOM 693 C CA . GLY A 1 109 ? 21.564 0.904 5.389 1.00 40.10 115 GLY B CA 1
ATOM 694 C C . GLY A 1 109 ? 22.836 0.992 6.219 1.00 37.73 115 GLY B C 1
ATOM 695 O O . GLY A 1 109 ? 23.203 2.071 6.668 1.00 44.85 115 GLY B O 1
ATOM 696 N N . LEU A 1 110 ? 23.520 -0.140 6.389 1.00 39.03 116 LEU B N 1
ATOM 697 C CA . LEU A 1 110 ? 24.799 -0.181 7.088 1.00 37.60 116 LEU B CA 1
ATOM 698 C C . LEU A 1 110 ? 25.864 0.691 6.420 1.00 44.72 116 LEU B C 1
ATOM 699 O O . LEU A 1 110 ? 26.562 1.439 7.095 1.00 45.83 116 LEU B O 1
ATOM 704 N N . LEU A 1 111 ? 25.985 0.594 5.102 1.00 42.10 117 LEU B N 1
ATOM 705 C CA . LEU A 1 111 ? 26.980 1.379 4.386 1.00 50.63 117 LEU B CA 1
ATOM 706 C C . LEU A 1 111 ? 26.679 2.869 4.523 1.00 40.36 117 LEU B C 1
ATOM 707 O O . LEU A 1 111 ? 27.587 3.675 4.686 1.00 41.66 117 LEU B O 1
ATOM 712 N N . THR A 1 112 ? 25.402 3.228 4.460 1.00 44.08 118 THR B N 1
ATOM 713 C CA . THR A 1 112 ? 24.959 4.611 4.667 1.00 50.31 118 THR B CA 1
ATOM 714 C C . THR A 1 112 ? 25.235 5.099 6.106 1.00 56.36 118 THR B C 1
ATOM 715 O O . THR A 1 112 ? 25.680 6.240 6.330 1.00 59.99 118 THR B O 1
ATOM 719 N N . ARG A 1 113 ? 24.964 4.228 7.072 1.00 48.25 119 ARG B N 1
ATOM 720 C CA . ARG A 1 113 ? 25.213 4.523 8.477 1.00 43.48 119 ARG B CA 1
ATOM 721 C C . ARG A 1 113 ? 26.692 4.815 8.718 1.00 48.81 119 ARG B C 1
ATOM 722 O O . ARG A 1 113 ? 27.043 5.750 9.443 1.00 38.85 119 ARG B O 1
ATOM 730 N N . ILE A 1 114 ? 27.558 4.028 8.087 1.00 41.12 120 ILE B N 1
ATOM 731 C CA . ILE A 1 114 ? 29.004 4.223 8.216 1.00 40.57 120 ILE B CA 1
ATOM 732 C C . ILE A 1 114 ? 29.385 5.592 7.683 1.00 52.59 120 ILE B C 1
ATOM 733 O O . ILE A 1 114 ? 30.191 6.303 8.294 1.00 54.46 120 ILE B O 1
ATOM 738 N N . ASP A 1 115 ? 28.785 5.978 6.558 1.00 52.56 121 ASP B N 1
ATOM 739 C CA . ASP A 1 115 ? 29.045 7.300 5.980 1.00 54.16 121 ASP B CA 1
ATOM 740 C C . ASP A 1 115 ? 28.570 8.406 6.911 1.00 45.92 121 ASP B C 1
ATOM 741 O O . ASP A 1 115 ? 29.280 9.388 7.121 1.00 49.06 121 ASP B O 1
ATOM 746 N N . GLN A 1 116 ? 27.360 8.237 7.449 1.00 45.31 122 GLN B N 1
ATOM 747 C CA . GLN A 1 116 ? 26.733 9.263 8.288 1.00 46.09 122 GLN B CA 1
ATOM 748 C C . GLN A 1 116 ? 27.561 9.522 9.534 1.00 45.41 122 GLN B C 1
ATOM 749 O O . GLN A 1 116 ? 27.775 10.665 9.901 1.00 48.24 122 GLN B O 1
ATOM 755 N N . ILE A 1 117 ? 28.067 8.450 10.140 1.00 50.67 123 ILE B N 1
ATOM 756 C CA . ILE A 1 117 ? 28.900 8.547 11.342 1.00 49.15 123 ILE B CA 1
ATOM 757 C C . ILE A 1 117 ? 30.305 9.077 11.067 1.00 53.10 123 ILE B C 1
ATOM 758 O O . ILE A 1 117 ? 30.797 9.953 11.786 1.00 55.82 123 ILE B O 1
ATOM 763 N N . ALA A 1 118 ? 30.956 8.524 10.043 1.00 55.97 124 ALA B N 1
ATOM 764 C CA . ALA A 1 118 ? 32.300 8.955 9.634 1.00 61.09 124 ALA B CA 1
ATOM 765 C C . ALA A 1 118 ? 32.353 10.461 9.407 1.00 62.35 124 ALA B C 1
ATOM 766 O O . ALA A 1 118 ? 33.342 11.127 9.743 1.00 57.15 124 ALA B O 1
ATOM 768 N N . GLN A 1 119 ? 31.277 10.990 8.836 1.00 53.09 125 GLN B N 1
ATOM 769 C CA . GLN A 1 119 ? 31.139 12.424 8.616 1.00 59.97 125 GLN B CA 1
ATOM 770 C C . GLN A 1 119 ? 31.039 13.236 9.931 1.00 62.45 125 GLN B C 1
ATOM 771 O O . GLN A 1 119 ? 31.734 14.237 10.108 1.00 69.15 125 GLN B O 1
ATOM 777 N N . ILE A 1 120 ? 30.174 12.802 10.845 1.00 59.21 126 ILE B N 1
ATOM 778 C CA . ILE A 1 120 ? 29.971 13.505 12.111 1.00 57.72 126 ILE B CA 1
ATOM 779 C C . ILE A 1 120 ? 31.234 13.467 12.957 1.00 60.75 126 ILE B C 1
ATOM 780 O O . ILE A 1 120 ? 31.634 14.483 13.532 1.00 67.28 126 ILE B O 1
ATOM 785 N N . THR A 1 121 ? 31.874 12.300 12.995 1.00 47.93 127 THR B N 1
ATOM 786 C CA . THR A 1 121 ? 33.053 12.087 13.828 1.00 49.05 127 THR B CA 1
ATOM 787 C C . THR A 1 121 ? 34.366 12.421 13.113 1.00 63.90 127 THR B C 1
ATOM 788 O O . THR A 1 121 ? 35.451 12.244 13.676 1.00 64.25 127 THR B O 1
ATOM 792 N N . HIS A 1 122 ? 34.249 12.912 11.880 1.00 53.70 128 HIS B N 1
ATOM 793 C CA . HIS A 1 122 ? 35.391 13.327 11.080 1.00 64.96 128 HIS B CA 1
ATOM 794 C C . HIS A 1 122 ? 36.415 12.212 10.897 1.00 59.44 128 HIS B C 1
ATOM 795 O O . HIS A 1 122 ? 37.623 12.447 10.960 1.00 64.56 128 HIS B O 1
ATOM 802 N N . THR A 1 123 ? 35.926 11.000 10.659 1.00 58.74 129 THR B N 1
ATOM 803 C CA . THR A 1 123 ? 36.807 9.873 10.383 1.00 62.12 129 THR B CA 1
ATOM 804 C C . THR A 1 123 ? 36.517 9.272 9.001 1.00 60.01 129 THR B C 1
ATOM 805 O O . THR A 1 123 ? 36.590 8.055 8.822 1.00 60.78 129 THR B O 1
ATOM 809 N N . GLU A 1 124 ? 36.192 10.121 8.029 1.00 60.23 130 GLU B N 1
ATOM 810 C CA . GLU A 1 124 ? 35.901 9.650 6.672 1.00 72.19 130 GLU B CA 1
ATOM 811 C C . GLU A 1 124 ? 37.014 8.772 6.150 1.00 72.59 130 GLU B C 1
ATOM 812 O O . GLU A 1 124 ? 36.766 7.810 5.429 1.00 71.50 130 GLU B O 1
ATOM 818 N N . GLN A 1 125 ? 38.238 9.126 6.528 1.00 87.48 131 GLN B N 1
ATOM 819 C CA . GLN A 1 125 ? 39.438 8.372 6.183 1.00 89.89 131 GLN B CA 1
ATOM 820 C C . GLN A 1 125 ? 39.235 6.864 6.382 1.00 81.68 131 GLN B C 1
ATOM 821 O O . GLN A 1 125 ? 39.634 6.055 5.541 1.00 92.41 131 GLN B O 1
ATOM 827 N N . HIS A 1 126 ? 38.589 6.493 7.481 1.00 71.60 132 HIS B N 1
ATOM 828 C CA . HIS A 1 126 ? 38.399 5.082 7.816 1.00 72.48 132 HIS B CA 1
ATOM 829 C C . HIS A 1 126 ? 37.182 4.469 7.148 1.00 67.38 132 HIS B C 1
ATOM 830 O O . HIS A 1 126 ? 36.964 3.262 7.248 1.00 61.36 132 HIS B O 1
ATOM 837 N N . ALA A 1 127 ? 36.383 5.300 6.487 1.00 64.65 133 ALA B N 1
ATOM 838 C CA . ALA A 1 127 ? 35.082 4.857 6.003 1.00 59.47 133 ALA B CA 1
ATOM 839 C C . ALA A 1 127 ? 35.254 3.797 4.948 1.00 66.97 133 ALA B C 1
ATOM 840 O O . ALA A 1 127 ? 34.702 2.700 5.066 1.00 69.38 133 ALA B O 1
ATOM 842 N N . GLN A 1 128 ? 36.040 4.124 3.924 1.00 68.71 134 GLN B N 1
ATOM 843 C CA . GLN A 1 128 ? 36.225 3.226 2.797 1.00 64.13 134 GLN B CA 1
ATOM 844 C C . GLN A 1 128 ? 36.756 1.896 3.271 1.00 62.53 134 GLN B C 1
ATOM 845 O O . GLN A 1 128 ? 36.178 0.862 2.961 1.00 65.78 134 GLN B O 1
ATOM 851 N N . LYS A 1 129 ? 37.823 1.911 4.058 1.00 54.75 135 LYS B N 1
ATOM 852 C CA . LYS A 1 129 ? 38.385 0.651 4.519 1.00 65.65 135 LYS B CA 1
ATOM 853 C C . LYS A 1 129 ? 37.391 -0.171 5.342 1.00 51.06 135 LYS B C 1
ATOM 854 O O . LYS A 1 129 ? 37.392 -1.393 5.257 1.00 64.44 135 LYS B O 1
ATOM 860 N N . LEU A 1 130 ? 36.526 0.496 6.104 1.00 54.01 136 LEU B N 1
ATOM 861 C CA . LEU A 1 130 ? 35.518 -0.212 6.902 1.00 46.44 136 LEU B CA 1
ATOM 862 C C . LEU A 1 130 ? 34.335 -0.667 6.038 1.00 44.82 136 LEU B C 1
ATOM 863 O O . LEU A 1 130 ? 33.822 -1.773 6.199 1.00 43.30 136 LEU B O 1
ATOM 868 N N . LYS A 1 131 ? 33.898 0.183 5.117 1.00 47.28 137 LYS B N 1
ATOM 869 C CA . LYS A 1 131 ? 32.835 -0.221 4.210 1.00 46.33 137 LYS B CA 1
ATOM 870 C C . LYS A 1 131 ? 33.343 -1.363 3.351 1.00 53.49 137 LYS B C 1
ATOM 871 O O . LYS A 1 131 ? 32.600 -2.282 3.017 1.00 58.18 137 LYS B O 1
ATOM 877 N N . GLU A 1 132 ? 34.630 -1.313 3.036 1.00 49.02 138 GLU B N 1
ATOM 878 C CA . GLU A 1 132 ? 35.262 -2.373 2.271 1.00 62.79 138 GLU B CA 1
ATOM 879 C C . GLU A 1 132 ? 35.263 -3.688 3.019 1.00 50.88 138 GLU B C 1
ATOM 880 O O . GLU A 1 132 ? 34.951 -4.719 2.434 1.00 57.76 138 GLU B O 1
ATOM 886 N N . ASN A 1 133 ? 35.625 -3.673 4.297 1.00 53.88 139 ASN B N 1
ATOM 887 C CA . ASN A 1 133 ? 35.567 -4.909 5.055 1.00 60.56 139 ASN B CA 1
ATOM 888 C C . ASN A 1 133 ? 34.137 -5.405 5.107 1.00 58.87 139 ASN B C 1
ATOM 889 O O . ASN A 1 133 ? 33.878 -6.603 4.948 1.00 48.03 139 ASN B O 1
ATOM 894 N N . VAL A 1 134 ? 33.211 -4.468 5.296 1.00 45.76 140 VAL B N 1
ATOM 895 C CA . VAL A 1 134 ? 31.804 -4.818 5.379 1.00 54.19 140 VAL B CA 1
ATOM 896 C C . VAL A 1 134 ? 31.337 -5.545 4.128 1.00 52.16 140 VAL B C 1
ATOM 897 O O . VAL A 1 134 ? 30.641 -6.573 4.216 1.00 45.55 140 VAL B O 1
ATOM 901 N N . GLN A 1 135 ? 31.741 -5.033 2.970 1.00 48.46 141 GLN B N 1
ATOM 902 C CA . GLN A 1 135 ? 31.360 -5.659 1.707 1.00 58.88 141 GLN B CA 1
ATOM 903 C C . GLN A 1 135 ? 32.066 -7.003 1.517 1.00 57.63 141 GLN B C 1
ATOM 904 O O . GLN A 1 135 ? 31.427 -7.986 1.155 1.00 58.20 141 GLN B O 1
ATOM 910 N N . GLN A 1 136 ? 33.370 -7.053 1.779 1.00 46.17 142 GLN B N 1
ATOM 911 C CA . GLN A 1 136 ? 34.098 -8.332 1.800 1.00 47.64 142 GLN B CA 1
ATOM 912 C C . GLN A 1 136 ? 33.417 -9.415 2.645 1.00 61.63 142 GLN B C 1
ATOM 913 O O . GLN A 1 136 ? 33.253 -10.539 2.167 1.00 60.37 142 GLN B O 1
ATOM 919 N N . GLN A 1 137 ? 33.041 -9.102 3.894 1.00 44.15 143 GLN B N 1
ATOM 920 C CA . GLN A 1 137 ? 32.355 -10.100 4.727 1.00 42.62 143 GLN B CA 1
ATOM 921 C C . GLN A 1 137 ? 31.073 -10.561 4.074 1.00 43.63 143 GLN B C 1
ATOM 922 O O . GLN A 1 137 ? 30.722 -11.737 4.157 1.00 43.56 143 GLN B O 1
ATOM 928 N N . ILE A 1 138 ? 30.374 -9.616 3.443 1.00 43.30 144 ILE B N 1
ATOM 929 C CA . ILE A 1 138 ? 29.078 -9.891 2.851 1.00 42.36 144 ILE B CA 1
ATOM 930 C C . ILE A 1 138 ? 29.269 -10.788 1.647 1.00 50.82 144 ILE B C 1
ATOM 931 O O . ILE A 1 138 ? 28.518 -11.735 1.449 1.00 52.43 144 ILE B O 1
ATOM 936 N N . ASN A 1 139 ? 30.313 -10.514 0.873 1.00 58.87 145 ASN B N 1
ATOM 937 C CA . ASN A 1 139 ? 30.662 -11.342 -0.283 1.00 56.54 145 ASN B CA 1
ATOM 938 C C . ASN A 1 139 ? 31.133 -12.728 0.154 1.00 55.16 145 ASN B C 1
ATOM 939 O O . ASN A 1 139 ? 30.719 -13.745 -0.420 1.00 50.13 145 ASN B O 1
ATOM 944 N N . ALA A 1 140 ? 31.982 -12.762 1.182 1.00 53.24 146 ALA B N 1
ATOM 945 C CA . ALA A 1 140 ? 32.398 -14.028 1.801 1.00 50.32 146 ALA B CA 1
ATOM 946 C C . ALA A 1 140 ? 31.189 -14.852 2.266 1.00 50.26 146 ALA B C 1
ATOM 947 O O . ALA A 1 140 ? 31.128 -16.056 2.008 1.00 49.85 146 ALA B O 1
ATOM 949 N N . LEU A 1 141 ? 30.225 -14.205 2.922 1.00 43.67 147 LEU B N 1
ATOM 950 C CA . LEU A 1 141 ? 28.986 -14.883 3.309 1.00 44.58 147 LEU B CA 1
ATOM 951 C C . LEU A 1 141 ? 28.189 -15.382 2.088 1.00 48.36 147 LEU B C 1
ATOM 952 O O . LEU A 1 141 ? 27.753 -16.539 2.038 1.00 44.93 147 LEU B O 1
ATOM 957 N N . GLN A 1 142 ? 28.006 -14.498 1.112 1.00 53.17 148 GLN B N 1
ATOM 958 C CA . GLN A 1 142 ? 27.232 -14.805 -0.087 1.00 55.71 148 GLN B CA 1
ATOM 959 C C . GLN A 1 142 ? 27.941 -15.873 -0.926 1.00 61.37 148 GLN B C 1
ATOM 960 O O . GLN A 1 142 ? 27.289 -16.733 -1.512 1.00 60.35 148 GLN B O 1
ATOM 966 N N . ALA A 1 143 ? 29.274 -15.855 -0.928 1.00 61.41 149 ALA B N 1
ATOM 967 C CA . ALA A 1 143 ? 30.046 -16.877 -1.634 1.00 59.36 149 ALA B CA 1
ATOM 968 C C . ALA A 1 143 ? 29.715 -18.286 -1.164 1.00 68.45 149 ALA B C 1
ATOM 969 O O . ALA A 1 143 ? 29.774 -19.225 -1.946 1.00 78.99 149 ALA B O 1
ATOM 971 N N . LYS A 1 144 ? 29.375 -18.447 0.113 1.00 79.07 150 LYS B N 1
ATOM 972 C CA . LYS A 1 144 ? 29.098 -19.786 0.649 1.00 73.25 150 LYS B CA 1
ATOM 973 C C . LYS A 1 144 ? 27.638 -20.209 0.461 1.00 68.05 150 LYS B C 1
ATOM 974 O O . LYS A 1 144 ? 27.228 -21.252 0.952 1.00 70.48 150 LYS B O 1
ATOM 980 N N . ARG A 1 145 ? 26.847 -19.400 -0.234 1.00 55.91 151 ARG B N 1
ATOM 981 C CA . ARG A 1 145 ? 25.461 -19.771 -0.461 1.00 49.19 151 ARG B CA 1
ATOM 982 C C . ARG A 1 145 ? 25.336 -20.919 -1.451 1.00 70.72 151 ARG B C 1
ATOM 983 O O . ARG A 1 145 ? 25.768 -20.794 -2.604 1.00 71.00 151 ARG B O 1
ATOM 991 N N . PRO A 1 146 ? 24.729 -22.040 -1.013 1.00 72.70 152 PRO B N 1
ATOM 992 C CA . PRO A 1 146 ? 24.498 -23.208 -1.887 1.00 64.34 152 PRO B CA 1
ATOM 993 C C . PRO A 1 146 ? 23.370 -23.010 -2.909 1.00 71.20 152 PRO B C 1
ATOM 994 O O . PRO A 1 146 ? 22.611 -22.034 -2.839 1.00 64.91 152 PRO B O 1
ATOM 998 N N . GLU A 1 147 ? 23.286 -23.953 -3.851 1.00 73.41 153 GLU B N 1
ATOM 999 C CA . GLU A 1 147 ? 22.211 -24.041 -4.843 1.00 72.09 153 GLU B CA 1
ATOM 1000 C C . GLU A 1 147 ? 20.900 -24.477 -4.203 1.00 68.72 153 GLU B C 1
ATOM 1001 O O . GLU A 1 147 ? 19.808 -24.112 -4.669 1.00 62.72 153 GLU B O 1
ATOM 1007 N N . LYS A 1 148 ? 21.023 -25.277 -3.141 1.00 77.26 154 LYS B N 1
ATOM 1008 C CA . LYS A 1 148 ? 19.877 -25.716 -2.358 1.00 65.99 154 LYS B CA 1
ATOM 1009 C C . LYS A 1 148 ? 19.947 -25.152 -0.949 1.00 64.32 154 LYS B C 1
ATOM 1010 O O . LYS A 1 148 ? 20.255 -25.889 -0.003 1.00 62.14 154 LYS B O 1
ATOM 1016 N N . PRO A 1 149 ? 19.679 -23.844 -0.800 1.00 57.06 155 PRO B N 1
ATOM 1017 C CA . PRO A 1 149 ? 19.658 -23.223 0.530 1.00 60.15 155 PRO B CA 1
ATOM 1018 C C . PRO A 1 149 ? 18.704 -23.925 1.510 1.00 60.49 155 PRO B C 1
ATOM 1019 O O . PRO A 1 149 ? 17.653 -24.441 1.105 1.00 57.71 155 PRO B O 1
ATOM 1023 N N . LYS A 1 150 ? 19.075 -23.951 2.788 1.00 55.44 156 LYS B N 1
ATOM 1024 C CA . LYS A 1 150 ? 18.192 -24.502 3.813 1.00 48.84 156 LYS B CA 1
ATOM 1025 C C . LYS A 1 150 ? 17.151 -23.475 4.241 1.00 45.93 156 LYS B C 1
ATOM 1026 O O . LYS A 1 150 ? 17.113 -22.367 3.724 1.00 51.15 156 LYS B O 1
ATOM 1032 N N . LYS A 1 151 ? 16.302 -23.849 5.189 1.00 53.06 157 LYS B N 1
ATOM 1033 C CA . LYS A 1 151 ? 15.241 -22.961 5.658 1.00 50.51 157 LYS B CA 1
ATOM 1034 C C . LYS A 1 151 ? 15.477 -22.619 7.115 1.00 44.16 157 LYS B C 1
ATOM 1035 O O . LYS A 1 151 ? 15.741 -23.499 7.921 1.00 51.56 157 LYS B O 1
ATOM 1041 N N . VAL A 1 152 ? 15.406 -21.329 7.428 1.00 47.82 158 VAL B N 1
ATOM 1042 C CA . VAL A 1 152 ? 15.727 -20.791 8.748 1.00 53.34 158 VAL B CA 1
ATOM 1043 C C . VAL A 1 152 ? 14.679 -19.763 9.160 1.00 54.75 158 VAL B C 1
ATOM 1044 O O . VAL A 1 152 ? 14.368 -18.842 8.401 1.00 55.04 158 VAL B O 1
ATOM 1048 N N . LEU A 1 153 ? 14.137 -19.918 10.362 1.00 45.74 159 LEU B N 1
ATOM 1049 C CA . LEU A 1 153 ? 13.240 -18.910 10.910 1.00 44.68 159 LEU B CA 1
ATOM 1050 C C . LEU A 1 153 ? 13.848 -18.279 12.136 1.00 44.97 159 LEU B C 1
ATOM 1051 O O . LEU A 1 153 ? 14.548 -18.940 12.912 1.00 46.88 159 LEU B O 1
ATOM 1056 N N . PHE A 1 154 ? 13.553 -16.999 12.322 1.00 42.43 160 PHE B N 1
ATOM 1057 C CA . PHE A 1 154 ? 13.837 -16.351 13.579 1.00 45.21 160 PHE B CA 1
ATOM 1058 C C . PHE A 1 154 ? 12.547 -16.187 14.380 1.00 42.10 160 PHE B C 1
ATOM 1059 O O . PHE A 1 154 ? 11.585 -15.596 13.902 1.00 42.13 160 PHE B O 1
ATOM 1067 N N . LEU A 1 155 ? 12.546 -16.713 15.602 1.00 43.58 161 LEU B N 1
ATOM 1068 C CA . LEU A 1 155 ? 11.388 -16.613 16.487 1.00 46.09 161 LEU B CA 1
ATOM 1069 C C . LEU A 1 155 ? 11.632 -15.630 17.627 1.00 54.17 161 LEU B C 1
ATOM 1070 O O . LEU A 1 155 ? 12.652 -15.679 18.327 1.00 47.38 161 LEU B O 1
ATOM 1075 N N . LEU A 1 156 ? 10.687 -14.720 17.788 1.00 57.93 162 LEU B N 1
ATOM 1076 C CA . LEU A 1 156 ? 10.740 -13.740 18.848 1.00 58.26 162 LEU B CA 1
ATOM 1077 C C . LEU A 1 156 ? 9.808 -14.253 19.912 1.00 68.61 162 LEU B C 1
ATOM 1078 O O . LEU A 1 156 ? 8.589 -14.180 19.752 1.00 76.83 162 LEU B O 1
ATOM 1083 N N . LEU A 1 157 ? 10.382 -14.817 20.972 1.00 68.99 163 LEU B N 1
ATOM 1084 C CA . LEU A 1 157 ? 9.599 -15.457 22.032 1.00 75.06 163 LEU B CA 1
ATOM 1085 C C . LEU A 1 157 ? 9.582 -14.590 23.286 1.00 78.36 163 LEU B C 1
ATOM 1086 O O . LEU A 1 157 ? 10.598 -14.002 23.639 1.00 80.51 163 LEU B O 1
ATOM 1091 N N . HIS A 1 158 ? 8.424 -14.484 23.937 1.00 87.56 164 HIS B N 1
ATOM 1092 C CA . HIS A 1 158 ? 8.327 -13.810 25.240 1.00 84.41 164 HIS B CA 1
ATOM 1093 C C . HIS A 1 158 ? 7.482 -14.621 26.215 1.00 90.95 164 HIS B C 1
ATOM 1094 O O . HIS A 1 158 ? 6.665 -15.457 25.817 1.00 91.02 164 HIS B O 1
ATOM 1101 N N . GLU A 1 159 ? 7.684 -14.363 27.501 1.00 94.95 165 GLU B N 1
ATOM 1102 C CA . GLU A 1 159 ? 6.889 -14.999 28.538 1.00 99.17 165 GLU B CA 1
ATOM 1103 C C . GLU A 1 159 ? 5.446 -14.505 28.408 1.00 97.84 165 GLU B C 1
ATOM 1104 O O . GLU A 1 159 ? 5.187 -13.300 28.435 1.00 96.09 165 GLU B O 1
ATOM 1110 N N . GLY A 1 160 ? 4.515 -15.433 28.210 1.00 93.21 166 GLY B N 1
ATOM 1111 C CA . GLY A 1 160 ? 3.108 -15.083 28.108 1.00 101.46 166 GLY B CA 1
ATOM 1112 C C . GLY A 1 160 ? 2.659 -14.363 26.840 1.00 105.16 166 GLY B C 1
ATOM 1113 O O . GLY A 1 160 ? 1.459 -14.131 26.664 1.00 112.18 166 GLY B O 1
ATOM 1114 N N . ARG A 1 161 ? 3.599 -13.996 25.964 1.00 102.79 167 ARG B N 1
ATOM 1115 C CA . ARG A 1 161 ? 3.248 -13.440 24.650 1.00 94.67 167 ARG B CA 1
ATOM 1116 C C . ARG A 1 161 ? 3.197 -14.543 23.610 1.00 94.36 167 ARG B C 1
ATOM 1117 O O . ARG A 1 161 ? 3.816 -15.597 23.776 1.00 92.89 167 ARG B O 1
ATOM 1125 N N . ALA A 1 162 ? 2.460 -14.294 22.533 1.00 84.13 168 ALA B N 1
ATOM 1126 C CA . ALA A 1 162 ? 2.410 -15.241 21.432 1.00 77.80 168 ALA B CA 1
ATOM 1127 C C . ALA A 1 162 ? 3.733 -15.218 20.660 1.00 66.70 168 ALA B C 1
ATOM 1128 O O . ALA A 1 162 ? 4.291 -14.157 20.387 1.00 57.79 168 ALA B O 1
ATOM 1130 N N . ALA A 1 163 ? 4.240 -16.403 20.342 1.00 60.69 169 ALA B N 1
ATOM 1131 C CA . ALA A 1 163 ? 5.487 -1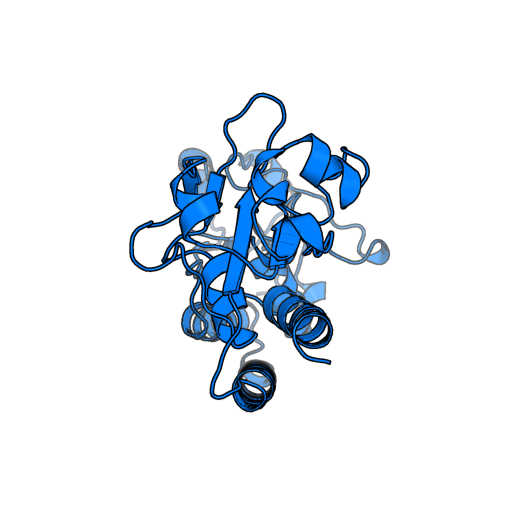6.550 19.587 1.00 61.27 169 ALA B CA 1
ATOM 1132 C C . ALA A 1 163 ? 5.456 -15.792 18.267 1.00 53.24 169 ALA B C 1
ATOM 1133 O O . ALA A 1 163 ? 4.710 -16.152 17.361 1.00 53.09 169 ALA B O 1
ATOM 1135 N N . ASN A 1 164 ? 6.262 -14.744 18.160 1.00 55.83 170 ASN B N 1
ATOM 1136 C CA . ASN A 1 164 ? 6.340 -13.979 16.919 1.00 57.22 170 ASN B CA 1
ATOM 1137 C C . ASN A 1 164 ? 7.418 -14.468 15.960 1.00 60.59 170 ASN B C 1
ATOM 1138 O O . ASN A 1 164 ? 8.304 -15.239 16.328 1.00 64.81 170 ASN B O 1
ATOM 1143 N N . VAL A 1 165 ? 7.328 -14.006 14.717 1.00 65.62 171 VAL B N 1
ATOM 1144 C CA . VAL A 1 165 ? 8.313 -14.352 13.710 1.00 44.55 171 VAL B CA 1
ATOM 1145 C C . VAL A 1 165 ? 8.787 -13.111 12.940 1.00 45.09 171 VAL B C 1
ATOM 1146 O O . VAL A 1 165 ? 8.054 -12.136 12.790 1.00 43.51 171 VAL B O 1
ATOM 1150 N N . ALA A 1 166 ? 10.033 -13.147 12.483 1.00 43.76 172 ALA B N 1
ATOM 1151 C CA . ALA A 1 166 ? 10.554 -12.086 11.637 1.00 42.18 172 ALA B CA 1
ATOM 1152 C C . ALA A 1 166 ? 10.283 -12.386 10.184 1.00 45.36 172 ALA B C 1
ATOM 1153 O O . ALA A 1 166 ? 10.858 -13.314 9.615 1.00 40.82 172 ALA B O 1
ATOM 1155 N N . GLY A 1 167 ? 9.393 -11.599 9.589 1.00 59.16 173 GLY B N 1
ATOM 1156 C CA . GLY A 1 167 ? 9.146 -11.669 8.165 1.00 55.41 173 GLY B CA 1
ATOM 1157 C C . GLY A 1 167 ? 10.060 -10.721 7.417 1.00 49.51 173 GLY B C 1
ATOM 1158 O O . GLY A 1 167 ? 11.187 -10.464 7.845 1.00 46.40 173 GLY B O 1
ATOM 1159 N N . SER A 1 168 ? 9.567 -10.195 6.302 1.00 45.55 174 SER B N 1
ATOM 1160 C CA . SER A 1 168 ? 10.334 -9.258 5.490 1.00 50.78 174 SER B CA 1
ATOM 1161 C C . SER A 1 168 ? 10.712 -7.997 6.276 1.00 47.37 174 SER B C 1
ATOM 1162 O O . SER A 1 168 ? 10.108 -7.693 7.312 1.00 50.98 174 SER B O 1
ATOM 1165 N N . ASP A 1 169 ? 11.713 -7.274 5.777 1.00 43.29 175 ASP B N 1
ATOM 1166 C CA . ASP A 1 169 ? 12.151 -5.998 6.349 1.00 49.93 175 ASP B CA 1
ATOM 1167 C C . ASP A 1 169 ? 12.604 -6.024 7.815 1.00 46.25 175 ASP B C 1
ATOM 1168 O O . ASP A 1 169 ? 12.488 -5.026 8.523 1.00 52.01 175 ASP B O 1
ATOM 1173 N N . THR A 1 170 ? 13.155 -7.142 8.259 1.00 40.18 176 THR B N 1
ATOM 1174 C CA . THR A 1 170 ? 13.725 -7.224 9.599 1.00 39.90 176 THR B CA 1
ATOM 1175 C C . THR A 1 170 ? 15.212 -7.572 9.532 1.00 38.76 176 THR B C 1
ATOM 1176 O O . THR A 1 170 ? 15.661 -8.262 8.614 1.00 38.00 176 THR B O 1
ATOM 1180 N N . VAL A 1 171 ? 15.982 -7.083 10.493 1.00 38.55 177 VAL B N 1
ATOM 1181 C CA . VAL A 1 171 ? 17.384 -7.474 10.573 1.00 37.75 177 VAL B CA 1
ATOM 1182 C C . VAL A 1 171 ? 17.539 -9.012 10.626 1.00 37.10 177 VAL B C 1
ATOM 1183 O O . VAL A 1 171 ? 18.425 -9.551 9.976 1.00 42.95 177 VAL B O 1
ATOM 1187 N N . PRO A 1 172 ? 16.678 -9.728 11.384 1.00 46.36 178 PRO B N 1
ATOM 1188 C CA . PRO A 1 172 ? 16.797 -11.186 11.300 1.00 48.31 178 PRO B CA 1
ATOM 1189 C C . PRO A 1 172 ? 16.505 -11.747 9.906 1.00 38.66 178 PRO B C 1
ATOM 1190 O O . PRO A 1 172 ? 17.122 -12.728 9.528 1.00 38.22 178 PRO B O 1
ATOM 1194 N N . ASP A 1 173 ? 15.615 -11.129 9.141 1.00 50.36 179 ASP B N 1
ATOM 1195 C CA . ASP A 1 173 ? 15.427 -11.565 7.760 1.00 45.81 179 ASP B CA 1
ATOM 1196 C C . ASP A 1 173 ? 16.668 -11.369 6.893 1.00 44.64 179 ASP B C 1
ATOM 1197 O O . ASP A 1 173 ? 17.028 -12.252 6.116 1.00 46.25 179 ASP B O 1
ATOM 1202 N N . THR A 1 174 ? 17.310 -10.212 7.011 1.00 35.62 180 THR B N 1
ATOM 1203 C CA . THR A 1 174 ? 18.489 -9.916 6.206 1.00 35.66 180 THR B CA 1
ATOM 1204 C C . THR A 1 174 ? 19.624 -10.899 6.532 1.00 44.68 180 THR B C 1
ATOM 1205 O O . THR A 1 174 ? 20.330 -11.395 5.632 1.00 49.36 180 THR B O 1
ATOM 1209 N N . ILE A 1 175 ? 19.766 -11.211 7.819 1.00 39.51 181 ILE B N 1
ATOM 1210 C CA . ILE A 1 175 ? 20.830 -12.090 8.286 1.00 43.77 181 ILE B CA 1
ATOM 1211 C C . ILE A 1 175 ? 20.656 -13.510 7.741 1.00 43.97 181 ILE B C 1
ATOM 1212 O O . ILE A 1 175 ? 21.629 -14.143 7.340 1.00 38.16 181 ILE B O 1
ATOM 1217 N N . ILE A 1 176 ? 19.418 -13.992 7.724 1.00 37.47 182 ILE B N 1
ATOM 1218 C CA . ILE A 1 176 ? 19.084 -15.285 7.141 1.00 44.32 182 ILE B CA 1
ATOM 1219 C C . ILE A 1 176 ? 19.436 -15.351 5.629 1.00 43.49 182 ILE B C 1
ATOM 1220 O O . ILE A 1 176 ? 19.987 -16.350 5.152 1.00 39.86 182 ILE B O 1
ATOM 1225 N N . GLY A 1 177 ? 19.126 -14.291 4.887 1.00 38.41 183 GLY B N 1
ATOM 1226 C CA . GLY A 1 177 ? 19.511 -14.220 3.485 1.00 39.33 183 GLY B CA 1
ATOM 1227 C C . GLY A 1 177 ? 21.023 -14.251 3.335 1.00 39.77 183 GLY B C 1
ATOM 1228 O O . GLY A 1 177 ? 21.549 -14.981 2.506 1.00 45.93 183 GLY B O 1
ATOM 1229 N N . LEU A 1 178 ? 21.721 -13.471 4.161 1.00 42.77 184 LEU B N 1
ATOM 1230 C CA . LEU A 1 178 ? 23.175 -13.380 4.094 1.00 40.75 184 LEU B CA 1
ATOM 1231 C C . LEU A 1 178 ? 23.890 -14.681 4.442 1.00 46.96 184 LEU B C 1
ATOM 1232 O O . LEU A 1 178 ? 24.954 -14.962 3.881 1.00 51.68 184 LEU B O 1
ATOM 1237 N N . ILE A 1 179 ? 23.330 -15.487 5.344 1.00 40.58 185 ILE B N 1
ATOM 1238 C CA . ILE A 1 179 ? 23.941 -16.782 5.617 1.00 39.64 185 ILE B CA 1
ATOM 1239 C C . ILE A 1 179 ? 23.607 -17.769 4.496 1.00 44.75 185 ILE B C 1
ATOM 1240 O O . ILE A 1 179 ? 24.098 -18.896 4.485 1.00 44.52 185 ILE B O 1
ATOM 1245 N N . GLY A 1 180 ? 22.783 -17.338 3.548 1.00 42.01 186 GLY B N 1
ATOM 1246 C CA . GLY A 1 180 ? 22.463 -18.159 2.396 1.00 48.47 186 GLY B CA 1
ATOM 1247 C C . GLY A 1 180 ? 21.328 -19.123 2.666 1.00 54.69 186 GLY B C 1
ATOM 1248 O O . GLY A 1 180 ? 21.282 -20.209 2.093 1.00 59.61 186 GLY B O 1
ATOM 1249 N N . ALA A 1 181 ? 20.411 -18.736 3.548 1.00 40.99 187 ALA B N 1
ATOM 1250 C CA . ALA A 1 181 ? 19.232 -19.548 3.777 1.00 45.40 187 ALA B CA 1
ATOM 1251 C C . ALA A 1 181 ? 17.989 -18.873 3.186 1.00 44.70 187 ALA B C 1
ATOM 1252 O O . ALA A 1 181 ? 18.029 -17.697 2.804 1.00 48.97 187 ALA B O 1
ATOM 1254 N N . HIS A 1 182 ? 16.909 -19.639 3.080 1.00 46.61 188 HIS B N 1
ATOM 1255 C CA . HIS A 1 182 ? 15.568 -19.095 2.870 1.00 50.17 188 HIS B CA 1
ATOM 1256 C C . HIS A 1 182 ? 14.909 -18.737 4.199 1.00 43.76 188 HIS B C 1
ATOM 1257 O O . HIS A 1 182 ? 14.934 -19.525 5.146 1.00 46.53 188 HIS B O 1
ATOM 1264 N N . ASN A 1 183 ? 14.313 -17.555 4.263 1.00 48.64 189 ASN B N 1
ATOM 1265 C CA . ASN A 1 183 ? 13.399 -17.232 5.348 1.00 49.82 189 ASN B CA 1
ATOM 1266 C C . ASN A 1 183 ? 11.978 -17.498 4.894 1.00 49.28 189 ASN B C 1
ATOM 1267 O O . ASN A 1 183 ? 11.385 -16.647 4.252 1.00 47.58 189 ASN B O 1
ATOM 1272 N N . PRO A 1 184 ? 11.421 -18.670 5.247 1.00 43.46 190 PRO B N 1
ATOM 1273 C CA . PRO A 1 184 ? 10.097 -19.066 4.739 1.00 46.51 190 PRO B CA 1
ATOM 1274 C C . PRO A 1 184 ? 9.009 -18.042 5.066 1.00 49.72 190 PRO B C 1
ATOM 1275 O O . PRO A 1 184 ? 8.004 -17.927 4.360 1.00 51.35 190 PRO B O 1
ATOM 1279 N N . ALA A 1 185 ? 9.227 -17.284 6.131 1.00 44.61 191 ALA B N 1
ATOM 1280 C CA . ALA A 1 185 ? 8.281 -16.251 6.528 1.00 55.94 191 ALA B CA 1
ATOM 1281 C C . ALA A 1 185 ? 8.351 -14.980 5.678 1.00 56.94 191 ALA B C 1
ATOM 1282 O O . ALA A 1 185 ? 7.397 -14.206 5.682 1.00 45.85 191 ALA B O 1
ATOM 1284 N N . SER A 1 186 ? 9.464 -14.757 4.970 1.00 64.36 192 SER B N 1
ATOM 1285 C CA . SER A 1 186 ? 9.779 -13.423 4.393 1.00 70.70 192 SER B CA 1
ATOM 1286 C C . SER A 1 186 ? 8.901 -12.935 3.239 1.00 74.54 192 SER B C 1
ATOM 1287 O O . SER A 1 186 ? 8.756 -11.731 3.055 1.00 90.22 192 SER B O 1
ATOM 1290 N N . PRO A 1 187 ? 8.328 -13.843 2.443 1.00 56.38 193 PRO B N 1
ATOM 1291 C CA . PRO A 1 187 ? 7.338 -13.293 1.508 1.00 53.66 193 PRO B CA 1
ATOM 1292 C C . PRO A 1 187 ? 6.049 -12.853 2.219 1.00 59.82 193 PRO B C 1
ATOM 1293 O O . PRO A 1 187 ? 5.728 -11.663 2.260 1.00 64.68 193 PRO B O 1
ATOM 1297 N N . SER A 1 188 ? 5.345 -13.825 2.798 1.00 67.54 194 SER B N 1
ATOM 1298 C CA . SER A 1 188 ? 4.026 -13.634 3.414 1.00 72.10 194 SER B CA 1
ATOM 1299 C C . SER A 1 188 ? 3.958 -12.680 4.609 1.00 73.40 194 SER B C 1
ATOM 1300 O O . SER A 1 188 ? 2.931 -12.045 4.854 1.00 81.70 194 SER B O 1
ATOM 1303 N N . ILE A 1 189 ? 5.034 -12.599 5.376 1.00 70.61 195 ILE B N 1
ATOM 1304 C CA . ILE A 1 189 ? 5.000 -11.807 6.596 1.00 65.37 195 ILE B CA 1
ATOM 1305 C C . ILE A 1 189 ? 5.863 -10.572 6.465 1.00 60.68 195 ILE B C 1
ATOM 1306 O O . ILE A 1 189 ? 6.958 -10.606 5.893 1.00 65.65 195 ILE B O 1
ATOM 1311 N N . THR A 1 190 ? 5.370 -9.472 7.001 1.00 50.55 196 THR B N 1
ATOM 1312 C CA . THR A 1 190 ? 6.141 -8.251 6.972 1.00 56.58 196 THR B CA 1
ATOM 1313 C C . THR A 1 190 ? 6.355 -7.789 8.395 1.00 46.55 196 THR B C 1
ATOM 1314 O O . THR A 1 190 ? 5.428 -7.787 9.201 1.00 47.17 196 THR B O 1
ATOM 1318 N N . SER A 1 191 ? 7.601 -7.453 8.705 1.00 50.82 197 SER B N 1
ATOM 1319 C CA . SER A 1 191 ? 7.996 -7.096 10.061 1.00 57.26 197 SER B CA 1
ATOM 1320 C C . SER A 1 191 ? 7.762 -8.286 11.006 1.00 59.37 197 SER B C 1
ATOM 1321 O O . SER A 1 191 ? 7.735 -9.442 10.579 1.00 54.21 197 SER B O 1
ATOM 1324 N N . TYR A 1 192 ? 7.603 -7.996 12.291 1.00 62.14 198 TYR B N 1
ATOM 1325 C CA . TYR A 1 192 ? 7.382 -9.030 13.300 1.00 58.73 198 TYR B CA 1
ATOM 1326 C C . TYR A 1 192 ? 5.896 -9.290 13.575 1.00 59.65 198 TYR B C 1
ATOM 1327 O O . TYR A 1 192 ? 5.168 -8.413 14.012 1.00 58.19 198 TYR B O 1
ATOM 1336 N N . LYS A 1 193 ? 5.452 -10.507 13.316 1.00 57.63 199 LYS B N 1
ATOM 1337 C CA . LYS A 1 193 ? 4.054 -10.854 13.519 1.00 65.31 199 LYS B CA 1
ATOM 1338 C C . LYS A 1 193 ? 3.952 -12.191 14.243 1.00 50.68 199 LYS B C 1
ATOM 1339 O O . LYS A 1 193 ? 4.885 -12.984 14.208 1.00 48.68 199 LYS B O 1
ATOM 1345 N N . PRO A 1 194 ? 2.833 -12.423 14.940 1.00 59.21 200 PRO B N 1
ATOM 1346 C CA . PRO A 1 194 ? 2.542 -13.754 15.481 1.00 57.11 200 PRO B CA 1
ATOM 1347 C C . PRO A 1 194 ? 2.601 -14.809 14.385 1.00 64.30 200 PRO B C 1
ATOM 1348 O O . PRO A 1 194 ? 2.076 -14.592 13.281 1.00 61.18 200 PRO B O 1
ATOM 1352 N N . LEU A 1 195 ? 3.266 -15.923 14.674 1.00 65.78 201 LEU B N 1
ATOM 1353 C CA . LEU A 1 195 ? 3.390 -17.003 13.706 1.00 62.02 201 LEU B CA 1
ATOM 1354 C C . LEU A 1 195 ? 2.449 -18.132 14.071 1.00 60.28 201 LEU B C 1
ATOM 1355 O O . LEU A 1 195 ? 2.657 -18.816 15.075 1.00 59.29 201 LEU B O 1
ATOM 1360 N N . SER A 1 196 ? 1.418 -18.314 13.250 1.00 54.81 202 SER B N 1
ATOM 1361 C CA . SER A 1 196 ? 0.452 -19.370 13.472 1.00 58.06 202 SER B C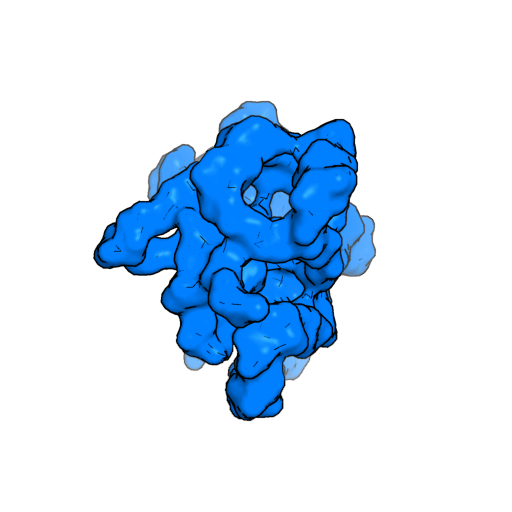A 1
ATOM 1362 C C . SER A 1 196 ? 1.181 -20.702 13.531 1.00 76.45 202 SER B C 1
ATOM 1363 O O . SER A 1 196 ? 2.134 -20.935 12.778 1.00 75.91 202 SER B O 1
ATOM 1366 N N . MET A 1 197 ? 0.756 -21.558 14.453 1.00 73.14 203 MET B N 1
ATOM 1367 C CA A MET A 1 197 ? 1.369 -22.871 14.590 0.50 76.85 203 MET B 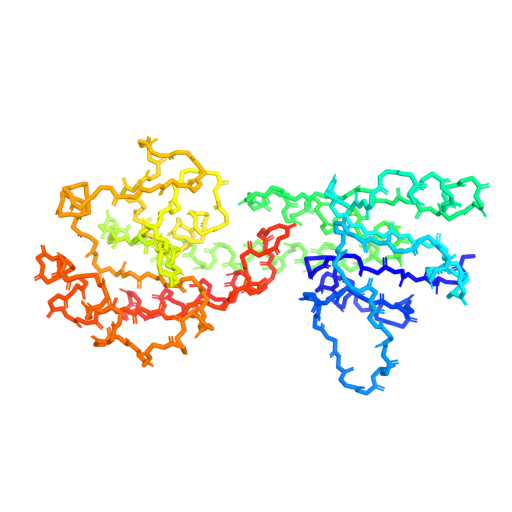CA 1
ATOM 1368 C CA B MET A 1 197 ? 1.314 -22.897 14.598 0.50 77.17 203 MET B CA 1
ATOM 1369 C C . MET A 1 197 ? 1.345 -23.635 13.262 1.00 80.12 203 MET B C 1
ATOM 1370 O O . MET A 1 197 ? 2.283 -24.372 12.961 1.00 84.78 203 MET B O 1
ATOM 1379 N N . GLU A 1 198 ? 0.290 -23.436 12.466 1.00 89.98 204 GLU B N 1
ATOM 1380 C CA . GLU A 1 198 ? 0.142 -24.088 11.156 1.00 82.55 204 GLU B CA 1
ATOM 1381 C C . GLU A 1 198 ? 1.196 -23.634 10.138 1.00 70.41 204 GLU B C 1
ATOM 1382 O O . GLU A 1 198 ? 1.768 -24.480 9.426 1.00 61.09 204 GLU B O 1
ATOM 1388 N N . SER A 1 199 ? 1.430 -22.319 10.056 1.00 56.41 205 SER B N 1
ATOM 1389 C CA . SER A 1 199 ? 2.438 -21.754 9.164 1.00 56.51 205 SER B CA 1
ATOM 1390 C C . SER A 1 199 ? 3.811 -22.338 9.490 1.00 58.41 205 SER B C 1
ATOM 1391 O O . SER A 1 199 ? 4.567 -22.693 8.587 1.00 61.38 205 SER B O 1
ATOM 1394 N N . MET A 1 200 ? 4.111 -22.449 10.789 1.00 65.81 206 MET B N 1
ATOM 1395 C CA . MET A 1 200 ? 5.388 -22.981 11.239 1.00 56.52 206 MET B CA 1
ATOM 1396 C C . MET A 1 200 ? 5.557 -24.420 10.797 1.00 56.05 206 MET B C 1
ATOM 1397 O O . MET A 1 200 ? 6.594 -24.789 10.232 1.00 67.07 206 MET B O 1
ATOM 1402 N N . ILE A 1 201 ? 4.542 -25.232 11.051 1.00 61.00 207 ILE B N 1
ATOM 1403 C CA . ILE A 1 201 ? 4.527 -26.592 10.532 1.00 76.16 207 ILE B CA 1
ATOM 1404 C C . ILE A 1 201 ? 4.738 -26.607 9.009 1.00 71.34 207 ILE B C 1
ATOM 1405 O O . ILE A 1 201 ? 5.523 -27.402 8.486 1.00 69.31 207 ILE B O 1
ATOM 1410 N N . GLU A 1 202 ? 4.041 -25.712 8.312 1.00 55.75 208 GLU B N 1
ATOM 1411 C CA . GLU A 1 202 ? 4.130 -25.634 6.863 1.00 55.45 208 GLU B CA 1
ATOM 1412 C C . GLU A 1 202 ? 5.526 -25.230 6.382 1.00 58.36 208 GLU B C 1
ATOM 1413 O O . GLU A 1 202 ? 6.044 -25.815 5.426 1.00 61.18 208 GLU B O 1
ATOM 1419 N N . MET A 1 203 ? 6.128 -24.246 7.055 1.00 58.61 209 MET B N 1
ATOM 1420 C CA . MET A 1 203 ? 7.432 -23.692 6.657 1.00 54.45 209 MET B CA 1
ATOM 1421 C C . MET A 1 203 ? 8.605 -24.646 6.881 1.00 55.18 209 MET B C 1
ATOM 1422 O O . MET A 1 203 ? 9.666 -24.487 6.287 1.00 62.54 209 MET B O 1
ATOM 1427 N N . GLN A 1 204 ? 8.406 -25.624 7.749 1.00 50.45 210 GLN B N 1
ATOM 1428 C CA . GLN A 1 204 ? 9.395 -26.669 7.975 1.00 60.94 210 GLN B CA 1
ATOM 1429 C C . GLN A 1 204 ? 10.848 -26.188 8.158 1.00 59.26 210 GLN B C 1
ATOM 1430 O O . GLN A 1 204 ? 11.752 -26.696 7.494 1.00 57.72 210 GLN B O 1
ATOM 1436 N N . PRO A 1 205 ? 11.074 -25.226 9.069 1.00 57.95 211 PRO B N 1
ATOM 1437 C CA . PRO A 1 205 ? 12.441 -24.716 9.230 1.00 55.96 211 PRO B CA 1
ATOM 1438 C C . PRO A 1 205 ? 13.451 -25.818 9.563 1.00 56.14 211 PRO B C 1
ATOM 1439 O O . PRO A 1 205 ? 13.129 -26.752 10.304 1.00 60.14 211 PRO B O 1
ATOM 1443 N N . ASP A 1 206 ? 14.652 -25.714 9.003 1.00 52.86 212 ASP B N 1
ATOM 1444 C CA . ASP A 1 206 ? 15.755 -26.606 9.346 1.00 50.52 212 ASP B CA 1
ATOM 1445 C C . ASP A 1 206 ? 16.462 -26.092 10.591 1.00 58.99 212 ASP B C 1
ATOM 1446 O O . ASP A 1 206 ? 17.035 -26.858 11.383 1.00 65.90 212 ASP B O 1
ATOM 1451 N N . MET A 1 207 ? 16.407 -24.780 10.771 1.00 49.23 213 MET B N 1
ATOM 1452 C CA . MET A 1 207 ? 17.022 -24.167 11.926 1.00 53.75 213 MET B CA 1
ATOM 1453 C C . MET A 1 207 ? 16.157 -23.043 12.452 1.00 45.31 213 MET B C 1
ATOM 1454 O O . MET A 1 207 ? 15.630 -22.229 11.692 1.00 43.59 213 MET B O 1
ATOM 1459 N N . VAL A 1 208 ? 16.020 -22.983 13.761 1.00 42.49 214 VAL B N 1
ATOM 1460 C CA . VAL A 1 208 ? 15.333 -21.851 14.338 1.00 48.34 214 VAL B CA 1
ATOM 1461 C C . VAL A 1 208 ? 16.334 -20.997 15.124 1.00 50.65 214 VAL B C 1
ATOM 1462 O O . VAL A 1 208 ? 17.148 -21.517 15.889 1.00 42.77 214 VAL B O 1
ATOM 1466 N N . LEU A 1 209 ? 16.299 -19.688 14.889 1.00 41.50 215 LEU B N 1
ATOM 1467 C CA . LEU A 1 209 ? 17.090 -18.736 15.670 1.00 44.62 215 LEU B CA 1
ATOM 1468 C C . LEU A 1 209 ? 16.196 -18.069 16.727 1.00 45.60 215 LEU B C 1
ATOM 1469 O O . LEU A 1 209 ? 15.023 -17.797 16.452 1.00 42.35 215 LEU B O 1
ATOM 1474 N N . VAL A 1 210 ? 16.728 -17.793 17.920 1.00 48.07 216 VAL B N 1
ATOM 1475 C CA . VAL A 1 210 ? 15.852 -17.291 18.981 1.00 57.01 216 VAL B CA 1
ATOM 1476 C C . VAL A 1 210 ? 16.216 -15.933 19.557 1.00 68.85 216 VAL B C 1
ATOM 1477 O O . VAL A 1 210 ? 17.382 -15.642 19.806 1.00 47.13 216 VAL B O 1
ATOM 1481 N N . SER A 1 211 ? 15.151 -15.144 19.755 1.00 96.97 217 SER B N 1
ATOM 1482 C CA . SER A 1 211 ? 15.117 -13.755 20.246 1.00 104.85 217 SER B CA 1
ATOM 1483 C C . SER A 1 211 ? 16.236 -13.315 21.182 1.00 107.53 217 SER B C 1
ATOM 1484 O O . SER A 1 211 ? 15.988 -12.789 22.271 1.00 114.27 217 SER B O 1
ATOM 1487 N N . GLY A 1 212 ? 17.467 -13.478 20.727 1.00 77.81 218 GLY B N 1
ATOM 1488 C CA . GLY A 1 212 ? 18.606 -13.207 21.564 1.00 73.16 218 GLY B CA 1
ATOM 1489 C C . GLY A 1 212 ? 19.131 -14.507 22.126 1.00 66.79 218 GLY B C 1
ATOM 1490 O O . GLY A 1 212 ? 18.384 -15.462 22.296 1.00 52.41 218 GLY B O 1
ATOM 1491 N N . ARG A 1 213 ? 20.430 -14.544 22.402 1.00 76.90 219 ARG B N 1
ATOM 1492 C CA . ARG A 1 213 ? 21.006 -15.582 23.240 1.00 86.73 219 ARG B CA 1
ATOM 1493 C C . ARG A 1 213 ? 20.376 -15.434 24.630 1.00 81.60 219 ARG B C 1
ATOM 1494 O O . ARG A 1 213 ? 20.337 -16.371 25.432 1.00 70.01 219 ARG B O 1
ATOM 1502 N N . SER A 1 214 ? 19.847 -14.234 24.856 1.00 84.38 220 SER B N 1
ATOM 1503 C CA . SER A 1 214 ? 19.295 -13.805 26.123 1.00 98.24 220 SER B CA 1
ATOM 1504 C C . SER A 1 214 ? 17.877 -14.313 26.370 1.00 105.07 220 SER B C 1
ATOM 1505 O O . SER A 1 214 ? 17.447 -14.381 27.528 1.00 111.78 220 SER B O 1
ATOM 1508 N N . LEU A 1 215 ? 17.155 -14.695 25.312 1.00 105.84 221 LEU B N 1
ATOM 1509 C CA . LEU A 1 215 ? 15.796 -15.239 25.488 1.00 103.88 221 LEU B CA 1
ATOM 1510 C C . LEU A 1 215 ? 15.815 -16.668 26.028 1.00 102.32 221 LEU B C 1
ATOM 1511 O O . LEU A 1 215 ? 14.988 -17.511 25.672 1.00 96.51 221 LEU B O 1
ATOM 1516 N N . GLU A 1 216 ? 16.780 -16.921 26.898 1.00 110.05 222 GLU B N 1
ATOM 1517 C CA . GLU A 1 216 ? 16.861 -18.157 27.653 1.00 109.10 222 GLU B CA 1
ATOM 1518 C C . GLU A 1 216 ? 17.792 -17.924 28.838 1.00 100.45 222 GLU B C 1
ATOM 1519 O O . GLU A 1 216 ? 19.013 -17.906 28.631 1.00 93.60 222 GLU B O 1
ATOM 1525 N N . LYS A 1 217 ? 17.281 -17.686 30.055 1.00 87.04 223 LYS B N 1
ATOM 1526 C CA . LYS A 1 217 ? 15.876 -17.427 30.456 1.00 92.92 223 LYS B CA 1
ATOM 1527 C C . LYS A 1 217 ? 14.820 -18.475 30.105 1.00 102.10 223 LYS B C 1
ATOM 1528 O O . LYS A 1 217 ? 13.622 -18.187 30.113 1.00 109.28 223 LYS B O 1
ATOM 1534 N N . LEU A 1 218 ? 15.257 -19.691 29.815 1.00 104.60 224 LEU B N 1
ATOM 1535 C CA . LEU A 1 218 ? 14.318 -20.771 29.545 1.00 99.06 224 LEU B CA 1
ATOM 1536 C C . LEU A 1 218 ? 15.033 -22.096 29.721 1.00 98.68 224 LEU B C 1
ATOM 1537 O O . LEU A 1 218 ? 14.432 -23.107 30.085 1.00 105.25 224 LEU B O 1
ATOM 1542 N N . GLY A 1 219 ? 16.341 -22.061 29.505 1.00 98.79 225 GLY B N 1
ATOM 1543 C CA . GLY A 1 219 ? 17.159 -23.255 29.481 1.00 96.15 225 GLY B CA 1
ATOM 1544 C C . GLY A 1 219 ? 18.010 -23.188 28.231 1.00 93.57 225 GLY B C 1
ATOM 1545 O O . GLY A 1 219 ? 19.119 -22.648 28.234 1.00 100.41 225 GLY B O 1
ATOM 1546 N N . GLY A 1 220 ? 17.473 -23.719 27.143 1.00 82.52 226 GLY B N 1
ATOM 1547 C CA . GLY A 1 220 ? 18.191 -23.760 25.890 1.00 76.98 226 GLY B CA 1
ATOM 1548 C C . GLY A 1 220 ? 17.348 -24.468 24.859 1.00 81.68 226 GLY B C 1
ATOM 1549 O O . GLY A 1 220 ? 16.117 -24.444 24.958 1.00 83.07 226 GLY B O 1
ATOM 1550 N N . ALA A 1 221 ? 18.018 -25.107 23.896 1.00 85.49 227 ALA B N 1
ATOM 1551 C CA . ALA A 1 221 ? 17.376 -25.825 22.791 1.00 85.90 227 ALA B CA 1
ATOM 1552 C C . ALA A 1 221 ? 16.141 -26.610 23.224 1.00 86.82 227 ALA B C 1
ATOM 1553 O O . ALA A 1 221 ? 15.023 -26.271 22.840 1.00 83.70 227 ALA B O 1
ATOM 1555 N N . ASP A 1 222 ? 16.350 -27.643 24.033 1.00 93.69 228 ASP B N 1
ATOM 1556 C CA . ASP A 1 222 ? 15.247 -28.475 24.516 1.00 104.54 228 ASP B CA 1
ATOM 1557 C C . ASP A 1 222 ? 14.151 -27.647 25.215 1.00 95.99 228 ASP B C 1
ATOM 1558 O O . ASP A 1 222 ? 12.978 -28.019 25.207 1.00 86.09 228 ASP B O 1
ATOM 1563 N N . ALA A 1 223 ? 14.536 -26.522 25.810 1.00 71.68 229 ALA B N 1
ATOM 1564 C CA . ALA A 1 223 ? 13.595 -25.693 26.553 1.00 70.04 229 ALA B CA 1
ATOM 1565 C C . ALA A 1 223 ? 12.733 -24.835 25.641 1.00 70.15 229 ALA B C 1
ATOM 1566 O O . ALA A 1 223 ? 11.540 -24.688 25.882 1.00 67.74 229 ALA B O 1
ATOM 1568 N N . VAL A 1 224 ? 13.334 -24.252 24.603 1.00 64.89 230 VAL B N 1
ATOM 1569 C CA . VAL A 1 224 ? 12.550 -23.522 23.607 1.00 72.65 230 VAL B CA 1
ATOM 1570 C C . VAL A 1 224 ? 11.611 -24.501 22.887 1.00 74.71 230 VAL B C 1
ATOM 1571 O O . VAL A 1 224 ? 10.457 -24.178 22.576 1.00 74.53 230 VAL B O 1
ATOM 1575 N N . LEU A 1 225 ? 12.114 -25.709 22.647 1.00 76.15 231 LEU B N 1
ATOM 1576 C CA . LEU A 1 225 ? 11.286 -26.808 22.175 1.00 80.17 231 LEU B CA 1
ATOM 1577 C C . LEU A 1 225 ? 10.128 -27.069 23.145 1.00 85.22 231 LEU B C 1
ATOM 1578 O O . LEU A 1 225 ? 9.001 -27.308 22.708 1.00 91.13 231 LEU B O 1
ATOM 1583 N N . ASN A 1 226 ? 10.404 -27.031 24.452 1.00 76.81 232 ASN B N 1
ATOM 1584 C CA . ASN A 1 226 ? 9.342 -27.154 25.453 1.00 84.73 232 ASN B CA 1
ATOM 1585 C C . ASN A 1 226 ? 8.339 -26.021 25.267 1.00 78.64 232 ASN B C 1
ATOM 1586 O O . ASN A 1 226 ? 7.136 -26.205 25.447 1.00 76.34 232 ASN B O 1
ATOM 1591 N N . ALA A 1 227 ? 8.859 -24.855 24.889 1.00 75.92 233 ALA B N 1
ATOM 1592 C CA . ALA A 1 227 ? 8.073 -23.630 24.791 1.00 83.06 233 ALA B CA 1
ATOM 1593 C C . ALA A 1 227 ? 7.191 -23.620 23.548 1.00 87.81 233 ALA B C 1
ATOM 1594 O O . ALA A 1 227 ? 6.074 -23.088 23.562 1.00 90.51 233 ALA B O 1
ATOM 1596 N N . VAL A 1 228 ? 7.714 -24.206 22.472 1.00 89.52 234 VAL B N 1
ATOM 1597 C CA . VAL A 1 228 ? 7.051 -24.215 21.173 1.00 79.69 234 VAL B CA 1
ATOM 1598 C C . VAL A 1 228 ? 6.936 -25.646 20.653 1.00 78.56 234 VAL B C 1
ATOM 1599 O O . VAL A 1 228 ? 7.656 -26.049 19.727 1.00 66.24 234 VAL B O 1
ATOM 1603 N N . PRO A 1 229 ? 5.998 -26.409 21.232 1.00 83.52 235 PRO B N 1
ATOM 1604 C CA . PRO A 1 229 ? 5.944 -27.870 21.102 1.00 93.18 235 PRO B CA 1
ATOM 1605 C C . PRO A 1 229 ? 5.675 -28.353 19.676 1.00 89.09 235 PRO B C 1
ATOM 1606 O O . PRO A 1 229 ? 5.796 -29.553 19.407 1.00 91.76 235 PRO B O 1
ATOM 1610 N N . MET A 1 230 ? 5.3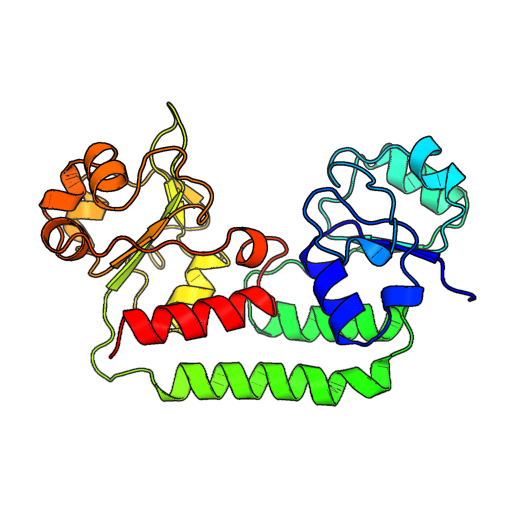17 -27.438 18.779 1.00 78.26 236 MET B N 1
ATOM 1611 C CA . MET A 1 230 ? 5.018 -27.816 17.403 1.00 76.70 236 MET B CA 1
ATOM 1612 C C . MET A 1 230 ? 6.278 -27.857 16.543 1.00 71.49 236 MET B C 1
ATOM 1613 O O . MET A 1 230 ? 6.245 -28.351 15.410 1.00 60.98 236 MET B O 1
ATOM 1618 N N . LEU A 1 231 ? 7.384 -27.351 17.092 1.00 61.57 237 LEU B N 1
ATOM 1619 C CA . LEU A 1 231 ? 8.685 -27.494 16.447 1.00 63.69 237 LEU B CA 1
ATOM 1620 C C . LEU A 1 231 ? 9.047 -28.967 16.287 1.00 65.39 237 LEU B C 1
ATOM 1621 O O . LEU A 1 231 ? 9.814 -29.329 15.396 1.00 64.55 237 LEU B O 1
ATOM 1626 N N . ALA A 1 232 ? 8.473 -29.804 17.145 1.00 55.63 238 ALA B N 1
ATOM 1627 C CA . ALA A 1 232 ? 8.642 -31.252 17.077 1.00 69.63 238 ALA B CA 1
ATOM 1628 C C . ALA A 1 232 ? 8.287 -31.829 15.703 1.00 68.99 238 ALA B C 1
ATOM 1629 O O . ALA A 1 232 ? 8.737 -32.919 15.354 1.00 76.44 238 ALA B O 1
ATOM 1631 N N . ALA A 1 233 ? 7.479 -31.100 14.934 1.00 65.44 239 ALA B N 1
ATOM 1632 C CA . ALA A 1 233 ? 7.094 -31.521 13.586 1.00 64.86 239 ALA B CA 1
ATOM 1633 C C . ALA A 1 233 ? 7.851 -30.748 12.492 1.00 62.30 239 ALA B C 1
ATOM 1634 O O . ALA A 1 233 ? 7.405 -30.690 11.345 1.00 65.44 239 ALA B O 1
ATOM 1636 N N . THR A 1 234 ? 8.983 -30.149 12.861 1.00 55.53 240 THR B N 1
ATOM 1637 C CA . THR A 1 234 ? 9.895 -29.526 11.908 1.00 51.74 240 THR B CA 1
ATOM 1638 C C . THR A 1 234 ? 11.258 -30.178 12.066 1.00 52.32 240 THR B C 1
ATOM 1639 O O . THR A 1 234 ? 11.549 -30.714 13.126 1.00 54.52 240 THR B O 1
ATOM 1643 N N . PRO A 1 235 ? 12.088 -30.160 11.007 1.00 63.77 241 PRO B N 1
ATOM 1644 C CA . PRO A 1 235 ? 13.465 -30.658 11.105 1.00 57.01 241 PRO B CA 1
ATOM 1645 C C . PRO A 1 235 ? 14.238 -30.002 12.235 1.00 59.21 241 PRO B C 1
ATOM 1646 O O . PRO A 1 235 ? 14.908 -30.699 13.010 1.00 56.88 241 PRO B O 1
ATOM 1650 N N . ALA A 1 236 ? 14.140 -28.681 12.327 1.00 49.33 242 ALA B N 1
ATOM 1651 C CA . ALA A 1 236 ? 14.800 -27.945 13.393 1.00 48.66 242 ALA B CA 1
ATOM 1652 C C . ALA A 1 236 ? 14.419 -28.519 14.761 1.00 51.76 242 ALA B C 1
ATOM 1653 O O . ALA A 1 236 ? 15.279 -28.782 15.597 1.00 53.32 242 ALA B O 1
ATOM 1655 N N . GLY A 1 237 ? 13.131 -28.749 14.978 1.00 51.37 243 GLY B N 1
ATOM 1656 C CA . GLY A 1 237 ? 12.692 -29.274 16.251 1.00 54.78 243 GLY B CA 1
ATOM 1657 C C . GLY A 1 237 ? 13.146 -30.697 16.496 1.00 62.54 243 GLY B C 1
ATOM 1658 O O . GLY A 1 237 ? 13.643 -31.015 17.580 1.00 70.06 243 GLY B O 1
ATOM 1659 N N . GLN A 1 238 ? 12.983 -31.563 15.499 1.00 71.24 244 GLN B N 1
ATOM 1660 C CA . GLN A 1 238 ? 13.296 -32.981 15.683 1.00 75.31 244 GLN B CA 1
ATOM 1661 C C . GLN A 1 238 ? 14.819 -33.205 15.712 1.00 70.00 244 GLN B C 1
ATOM 1662 O O . GLN A 1 238 ? 15.294 -34.268 16.116 1.00 71.59 244 GLN B O 1
ATOM 1668 N N . ASN A 1 239 ? 15.584 -32.184 15.328 1.00 64.29 245 ASN B N 1
ATOM 1669 C CA . ASN A 1 239 ? 17.042 -32.226 15.484 1.00 65.90 245 ASN B CA 1
ATOM 1670 C C . ASN A 1 239 ? 17.562 -31.278 16.573 1.00 65.18 245 ASN B C 1
ATOM 1671 O O . ASN A 1 239 ? 18.775 -31.126 16.733 1.00 61.43 245 ASN B O 1
ATOM 1676 N N . LYS A 1 240 ? 16.647 -30.659 17.322 1.00 76.25 246 LYS B N 1
ATOM 1677 C CA . LYS A 1 240 ? 16.994 -29.658 18.344 1.00 78.39 246 LYS B CA 1
ATOM 1678 C C . LYS A 1 240 ? 17.988 -28.636 17.784 1.00 72.34 246 LYS B C 1
ATOM 1679 O O . LYS A 1 240 ? 18.922 -28.207 18.458 1.00 63.42 246 LYS B O 1
ATOM 1685 N N . ASN A 1 241 ? 17.791 -28.266 16.526 1.00 66.82 247 ASN B N 1
ATOM 1686 C CA . ASN A 1 241 ? 18.699 -27.349 15.874 1.00 61.70 247 ASN B CA 1
ATOM 1687 C C . ASN A 1 241 ? 18.239 -25.907 16.131 1.00 56.18 247 ASN B C 1
ATOM 1688 O O . ASN A 1 241 ? 17.927 -25.156 15.217 1.00 54.83 247 ASN B O 1
ATOM 1693 N N . ILE A 1 242 ? 18.196 -25.559 17.418 1.00 60.66 248 ILE B N 1
ATOM 1694 C CA . ILE A 1 242 ? 17.735 -24.261 17.910 1.00 61.66 248 ILE B CA 1
ATOM 1695 C C . ILE A 1 242 ? 18.921 -23.428 18.398 1.00 64.30 248 ILE B C 1
ATOM 1696 O O . ILE A 1 242 ? 19.550 -23.757 19.399 1.00 76.95 248 ILE B O 1
ATOM 1701 N N . VAL A 1 243 ? 19.212 -22.344 17.682 1.00 62.70 249 VAL B N 1
ATOM 1702 C CA . VAL A 1 243 ? 20.489 -21.644 17.793 1.00 60.60 249 VAL B CA 1
ATOM 1703 C C . VAL A 1 243 ? 20.352 -20.191 18.268 1.00 56.66 249 VAL B C 1
ATOM 1704 O O . VAL A 1 243 ? 19.477 -19.448 17.817 1.00 50.79 249 VAL B O 1
ATOM 1708 N N . ALA A 1 244 ? 21.232 -19.789 19.177 1.00 51.33 250 ALA B N 1
ATOM 1709 C CA . ALA A 1 244 ? 21.151 -18.466 19.778 1.00 50.78 250 ALA B CA 1
ATOM 1710 C C . ALA A 1 244 ? 21.868 -17.434 18.933 1.00 49.78 250 ALA B C 1
ATOM 1711 O O . ALA A 1 244 ? 22.985 -17.660 18.474 1.00 50.11 250 ALA B O 1
ATOM 1713 N N . ILE A 1 245 ? 21.216 -16.299 18.729 1.00 46.38 251 ILE B N 1
ATOM 1714 C CA . ILE A 1 245 ? 21.833 -15.193 18.022 1.00 55.27 251 ILE B CA 1
ATOM 1715 C C . ILE A 1 245 ? 21.834 -13.961 18.945 1.00 53.00 251 ILE B C 1
ATOM 1716 O O . ILE A 1 245 ? 20.841 -13.655 19.580 1.00 45.99 251 ILE B O 1
ATOM 1721 N N . ASP A 1 246 ? 22.968 -13.276 19.031 1.00 55.65 252 ASP B N 1
ATOM 1722 C CA . ASP A 1 246 ? 23.118 -12.146 19.935 1.00 53.14 252 ASP B CA 1
ATOM 1723 C C . ASP A 1 246 ? 22.146 -11.027 19.597 1.00 50.15 252 ASP B C 1
ATOM 1724 O O . ASP A 1 246 ? 22.134 -10.536 18.475 1.00 48.05 252 ASP B O 1
ATOM 1729 N N . GLY A 1 247 ? 21.354 -10.615 20.579 1.00 48.28 253 GLY B N 1
ATOM 1730 C CA . GLY A 1 247 ? 20.314 -9.621 20.371 1.00 48.14 253 GLY B CA 1
ATOM 1731 C C . GLY A 1 247 ? 20.792 -8.242 19.942 1.00 54.73 253 GLY B C 1
ATOM 1732 O O . GLY A 1 247 ? 20.031 -7.467 19.348 1.00 46.58 253 GLY B O 1
ATOM 1733 N N . HIS A 1 248 ? 22.055 -7.941 20.229 1.00 50.01 254 HIS B N 1
ATOM 1734 C CA . HIS A 1 248 ? 22.654 -6.670 19.841 1.00 49.36 254 HIS B CA 1
ATOM 1735 C C . HIS A 1 248 ? 22.880 -6.562 18.341 1.00 52.45 254 HIS B C 1
ATOM 1736 O O . HIS A 1 248 ? 23.039 -5.454 17.803 1.00 49.92 254 HIS B O 1
ATOM 1743 N N . ALA A 1 249 ? 22.888 -7.712 17.672 1.00 55.45 255 ALA B N 1
ATOM 1744 C CA . ALA A 1 249 ? 23.090 -7.776 16.224 1.00 49.52 255 ALA B CA 1
ATOM 1745 C C . ALA A 1 249 ? 21.781 -7.549 15.498 1.00 46.19 255 ALA B C 1
ATOM 1746 O O . ALA A 1 249 ? 21.731 -7.581 14.271 1.00 44.86 255 ALA B O 1
ATOM 1748 N N . LEU A 1 250 ? 20.720 -7.326 16.264 1.00 42.24 256 LEU B N 1
ATOM 1749 C CA . LEU A 1 250 ? 19.388 -7.184 15.696 1.00 41.98 256 LEU B CA 1
ATOM 1750 C C . LEU A 1 250 ? 18.866 -5.762 15.873 1.00 50.03 256 LEU B C 1
ATOM 1751 O O . LEU A 1 250 ? 17.822 -5.394 15.324 1.00 56.07 256 LEU B O 1
ATOM 1756 N N . VAL A 1 251 ? 19.603 -4.969 16.639 1.00 47.88 257 VAL B N 1
ATOM 1757 C CA . VAL A 1 251 ? 19.158 -3.636 17.027 1.00 59.31 257 VAL B CA 1
ATOM 1758 C C . VAL A 1 251 ? 19.893 -2.534 16.259 1.00 55.38 257 VAL B C 1
ATOM 1759 O O . VAL A 1 251 ? 21.121 -2.525 16.189 1.00 55.99 257 VAL B O 1
ATOM 1763 N N . GLY A 1 252 ? 19.134 -1.631 15.646 1.00 41.34 258 GLY B N 1
ATOM 1764 C CA . GLY A 1 252 ? 19.735 -0.448 15.070 1.00 41.33 258 GLY B CA 1
ATOM 1765 C C . GLY A 1 252 ? 19.875 -0.098 13.582 1.00 40.13 258 GLY B C 1
ATOM 1766 O O . GLY A 1 252 ? 20.100 1.084 13.323 1.00 75.41 258 GLY B O 1
ATOM 1767 N N . GLY A 1 253 ? 19.805 -1.007 12.600 1.00 45.32 259 GLY B N 1
ATOM 1768 C CA . GLY A 1 253 ? 19.643 -2.443 12.704 1.00 41.67 259 GLY B CA 1
ATOM 1769 C C . GLY A 1 253 ? 20.769 -3.336 12.170 1.00 40.30 259 GLY B C 1
ATOM 1770 O O . GLY A 1 253 ? 21.427 -3.986 12.983 1.00 55.03 259 GLY B O 1
ATOM 1771 N N . LEU A 1 254 ? 20.999 -3.425 10.852 1.00 37.86 260 LEU B N 1
ATOM 1772 C CA . LEU A 1 254 ? 22.059 -4.350 10.365 1.00 36.96 260 LEU B CA 1
ATOM 1773 C C . LEU A 1 254 ? 23.443 -3.753 10.536 1.00 37.23 260 LEU B C 1
ATOM 1774 O O . LEU A 1 254 ? 23.765 -2.725 9.959 1.00 37.73 260 LEU B O 1
ATOM 1779 N N . GLY A 1 255 ? 24.273 -4.412 11.328 1.00 40.12 261 GLY B N 1
ATOM 1780 C CA . GLY A 1 255 ? 25.558 -3.844 11.689 1.00 40.63 261 GLY B CA 1
ATOM 1781 C C . GLY A 1 255 ? 26.713 -4.824 11.648 1.00 40.38 261 GLY B C 1
ATOM 1782 O O . GLY A 1 255 ? 26.611 -5.893 11.042 1.00 39.77 261 GLY B O 1
ATOM 1783 N N . LEU A 1 256 ? 27.815 -4.449 12.298 1.00 41.33 262 LEU B N 1
ATOM 1784 C CA . LEU A 1 256 ? 29.036 -5.241 12.271 1.00 41.52 262 LEU B CA 1
ATOM 1785 C C . LEU A 1 256 ? 28.862 -6.543 13.041 1.00 46.53 262 LEU B C 1
ATOM 1786 O O . LEU A 1 256 ? 29.308 -7.613 12.594 1.00 46.22 262 LEU B O 1
ATOM 1791 N N . LYS A 1 257 ? 28.204 -6.443 14.194 1.00 48.55 263 LYS B N 1
ATOM 1792 C CA . LYS A 1 257 ? 27.817 -7.612 14.985 1.00 53.62 263 LYS B CA 1
ATOM 1793 C C . LYS A 1 257 ? 26.883 -8.552 14.203 1.00 47.93 263 LYS B C 1
ATOM 1794 O O . LYS A 1 257 ? 27.011 -9.769 14.292 1.00 42.93 263 LYS B O 1
ATOM 1800 N N . SER A 1 258 ? 25.952 -7.975 13.443 1.00 43.44 264 SER B N 1
ATOM 1801 C CA . SER A 1 258 ? 25.052 -8.751 12.596 1.00 38.81 264 SER B CA 1
ATOM 1802 C C . SER A 1 258 ? 25.840 -9.635 11.650 1.00 44.55 264 SER B C 1
ATOM 1803 O O . SER A 1 258 ? 25.602 -10.836 11.561 1.00 52.14 264 SER B O 1
ATOM 1806 N N . LEU A 1 259 ? 26.790 -9.027 10.952 1.00 39.06 265 LEU B N 1
ATOM 1807 C CA . LEU A 1 259 ? 27.658 -9.743 10.031 1.00 37.26 265 LEU B CA 1
ATOM 1808 C C . LEU A 1 259 ? 28.485 -10.852 10.712 1.00 41.22 265 LEU B C 1
ATOM 1809 O O . LEU A 1 259 ? 28.647 -11.941 10.155 1.00 39.25 265 LEU B O 1
ATOM 1814 N N . GLN A 1 260 ? 29.002 -10.556 11.906 1.00 38.81 266 GLN B N 1
ATOM 1815 C CA . GLN A 1 260 ? 29.774 -11.502 12.710 1.00 54.39 266 GLN B CA 1
ATOM 1816 C C . GLN A 1 260 ? 28.934 -12.696 13.202 1.00 40.77 266 GLN B C 1
ATOM 1817 O O . GLN A 1 260 ? 29.369 -13.838 13.113 1.00 42.12 266 GLN B O 1
ATOM 1823 N N . GLU A 1 261 ? 27.742 -12.428 13.717 1.00 39.01 267 GLU B N 1
ATOM 1824 C CA . GLU A 1 261 ? 26.786 -13.493 14.039 1.00 39.22 267 GLU B CA 1
ATOM 1825 C C . GLU A 1 261 ? 26.410 -14.317 12.829 1.00 41.52 267 GLU B C 1
ATOM 1826 O O . GLU A 1 261 ? 26.325 -15.534 12.913 1.00 39.69 267 GLU B O 1
ATOM 1832 N N . ALA A 1 262 ? 26.163 -13.636 11.712 1.00 36.99 268 ALA B N 1
ATOM 1833 C CA . ALA A 1 262 ? 25.766 -14.302 10.472 1.00 43.33 268 ALA B CA 1
ATOM 1834 C C . ALA A 1 262 ? 26.810 -15.324 10.054 1.00 38.36 268 ALA B C 1
ATOM 1835 O O . ALA A 1 262 ? 26.458 -16.461 9.751 1.00 44.52 268 ALA B O 1
ATOM 1837 N N . GLN A 1 263 ? 28.082 -14.919 10.048 1.00 39.81 269 GLN B N 1
ATOM 1838 C CA . GLN A 1 263 ? 29.194 -15.840 9.772 1.00 50.53 269 GLN B CA 1
ATOM 1839 C C . GLN A 1 263 ? 29.161 -17.002 10.735 1.00 47.30 269 GLN B C 1
ATOM 1840 O O . GLN A 1 263 ? 29.199 -18.166 10.324 1.00 45.63 269 GLN B O 1
ATOM 1846 N N . ARG A 1 264 ? 29.093 -16.669 12.021 1.00 43.41 270 ARG B N 1
ATOM 1847 C CA . ARG A 1 264 ? 29.128 -17.672 13.073 1.00 44.17 270 ARG B CA 1
ATOM 1848 C C . ARG A 1 264 ? 27.982 -18.659 12.919 1.00 48.64 270 ARG B C 1
ATOM 1849 O O . ARG A 1 264 ? 28.162 -19.849 13.141 1.00 55.25 270 ARG B O 1
ATOM 1857 N N . ILE A 1 265 ? 26.811 -18.179 12.514 1.00 50.25 271 ILE B N 1
ATOM 1858 C CA . ILE A 1 265 ? 25.661 -19.066 12.346 1.00 47.43 271 ILE B CA 1
ATOM 1859 C C . ILE A 1 265 ? 25.717 -19.849 11.021 1.00 48.94 271 ILE B C 1
ATOM 1860 O O . ILE A 1 265 ? 25.323 -21.007 10.970 1.00 61.57 271 ILE B O 1
ATOM 1865 N N . GLN A 1 266 ? 26.238 -19.248 9.960 1.00 42.52 272 GLN B N 1
ATOM 1866 C CA . GLN A 1 266 ? 26.376 -19.966 8.678 1.00 49.98 272 GLN B CA 1
ATOM 1867 C C . GLN A 1 266 ? 27.269 -21.198 8.820 1.00 49.23 272 GLN B C 1
ATOM 1868 O O . GLN A 1 266 ? 27.042 -22.226 8.188 1.00 52.92 272 GLN B O 1
ATOM 1874 N N . THR A 1 267 ? 28.289 -21.083 9.659 1.00 50.82 273 THR B N 1
ATOM 1875 C CA . THR A 1 267 ? 29.180 -22.186 9.941 1.00 53.48 273 THR B CA 1
ATOM 1876 C C . THR A 1 267 ? 28.397 -23.319 10.618 1.00 57.35 273 THR B C 1
ATOM 1877 O O . THR A 1 267 ? 28.700 -24.505 10.439 1.00 58.36 273 THR B O 1
ATOM 1881 N N . LEU A 1 268 ? 27.378 -22.955 11.392 1.00 52.77 274 LEU B N 1
ATOM 1882 C CA . LEU A 1 268 ? 26.540 -23.963 12.059 1.00 54.26 274 LEU B CA 1
ATOM 1883 C C . LEU A 1 268 ? 25.559 -24.602 11.084 1.00 58.11 274 LEU B C 1
ATOM 1884 O O . LEU A 1 268 ? 25.284 -25.806 11.179 1.00 55.41 274 LEU B O 1
ATOM 1889 N N . LEU A 1 269 ? 25.052 -23.793 10.146 1.00 49.92 275 LEU B N 1
ATOM 1890 C CA . LEU A 1 269 ? 24.008 -24.215 9.222 1.00 54.89 275 LEU B CA 1
ATOM 1891 C C . LEU A 1 269 ? 24.576 -25.014 8.048 1.00 61.24 275 LEU B C 1
ATOM 1892 O O . LEU A 1 269 ? 23.901 -25.875 7.490 1.00 65.65 275 LEU B O 1
ATOM 1897 N N . TYR A 1 270 ? 25.817 -24.710 7.678 1.00 54.03 276 TYR B N 1
ATOM 1898 C CA . TYR A 1 270 ? 26.501 -25.402 6.588 1.00 60.14 276 TYR B CA 1
ATOM 1899 C C . TYR A 1 270 ? 27.921 -25.780 7.005 1.00 62.26 276 TYR B C 1
ATOM 1900 O O . TYR A 1 270 ? 28.862 -25.031 6.758 1.00 66.20 276 TYR B O 1
ATOM 1909 N N . PRO A 1 271 ? 28.081 -26.932 7.661 1.00 64.02 277 PRO B N 1
ATOM 1910 C CA . PRO A 1 271 ? 29.442 -27.415 7.903 1.00 68.53 277 PRO B CA 1
ATOM 1911 C C . PRO A 1 271 ? 30.061 -28.020 6.641 1.00 77.92 277 PRO B C 1
ATOM 1912 O O . PRO A 1 271 ? 31.132 -27.590 6.199 1.00 83.03 277 PRO B O 1
#